Protein AF-A0A7S2BC37-F1 (afdb_monomer)

Sequence (218 aa):
NLLQYGADVMQQNGEGDQVAHIAARSGCIPLMELLVRYEVPMGRRNWAKLTPLGCARMATQTALVRYLEDTLTPDALGIYKDAEERLERHEREKVWDNDVAHPAEDWERFWHEEEQEYRWRHKRSGEVRHKPPVDTAAHVKKLRKQRRELVFDKKIKEVSGESMIGVEEYAAWSRQQREEVAQLKAEIKGATVLQTYYRRAAARKEARRRRRRRDGAR

Solvent-accessible surface area (backbone atoms only — not comparable to full-atom values): 12544 Å² total; per-residue (Å²): 118,60,67,84,74,67,55,72,64,78,52,57,51,101,59,40,39,29,58,59,32,57,32,22,49,71,43,41,52,74,60,44,54,50,40,55,75,69,67,54,75,43,38,54,55,24,73,86,67,37,21,24,60,49,34,10,58,75,53,65,22,61,70,43,46,50,51,48,63,75,73,41,55,52,69,53,46,50,54,64,79,49,60,60,56,51,48,52,47,56,53,58,61,45,49,62,57,46,72,60,33,56,76,45,66,42,55,44,81,45,79,37,81,93,77,74,42,70,32,29,34,29,75,86,81,66,50,75,38,77,64,79,71,72,80,35,75,66,51,53,52,48,50,57,67,68,38,68,71,76,72,72,75,69,74,68,67,76,70,90,56,85,68,92,58,53,75,65,55,49,54,49,49,53,48,52,53,52,50,51,55,50,50,53,52,52,52,53,53,51,53,51,54,52,52,52,52,50,53,52,53,50,52,53,52,50,52,52,52,54,50,52,54,55,65,73,71,108

Nearest PDB structures (foldseek):
  4hrl-assembly1_A  TM=9.435E-01  e=2.855E-04  synthetic construct
  5y4e-assembly1_A  TM=9.671E-01  e=8.018E-04  Homo sapiens
  5y4f-assembly1_A  TM=8.484E-01  e=5.103E-04  Homo sapiens
  5y4f-assembly2_B  TM=8.586E-01  e=5.806E-04  Homo sapiens
  8jec-assembly1_D  TM=8.734E-01  e=4.293E-03  Arabidopsis thaliana

Secondary structure (DSSP, 8-state):
-TGGGT--TT---TTS--HHHHHHHHT-HHHHHHHHHTT--TT---TTS--HHHHHHHTT-HHHHHHHHHHS-TTTTT--THHHHHHHHHHHHTHHHHHHHHHHHTEEEEEETTTTEEEEEETTT--EESSPPP--HHHHHHHHHHS-------------S--SS-HHHHHHHHHHHHHHHHHHHHHHHHHHHHHHHHHHHHHHHHHHHHHHHHHTT-

Foldseek 3Di:
DVVVVPPDQCDADPQQDGPLLVCLLVLPQVVNVVCVVVVPQQQDATPVRAGSLRNNVVSVSVVSNVVCPVPDDCVSNVNPPCPVVVVVVVVVVCVVLVVVQVQLVQKDWDADVVVRAIWIARNPPRDIGRDRGDQRPVNVVVVCVVPPPPPPPPPPVVPVDPPPADPVRVVVVVVVVVVVVVVVVVVVVVVVVVVVVVVVVVVVVVVVVVVVVVVVVD

Structure (mmCIF, N/CA/C/O backbone):
data_AF-A0A7S2BC37-F1
#
_entry.id   AF-A0A7S2BC37-F1
#
loop_
_atom_site.group_PDB
_atom_site.id
_atom_site.type_symbol
_atom_site.label_atom_id
_atom_site.label_alt_id
_atom_site.label_comp_id
_atom_site.label_asym_id
_atom_site.label_entity_id
_atom_site.label_seq_id
_atom_site.pdbx_PDB_ins_code
_atom_site.Cartn_x
_atom_site.Cartn_y
_atom_site.Cartn_z
_atom_site.occupancy
_atom_site.B_iso_or_equiv
_atom_site.auth_seq_id
_atom_site.auth_comp_id
_atom_site.auth_asym_id
_atom_site.auth_atom_id
_atom_site.pdbx_PDB_model_num
ATOM 1 N N . ASN A 1 1 ? -6.227 -20.250 -29.087 1.00 61.00 1 ASN A N 1
ATOM 2 C CA . ASN A 1 1 ? -5.767 -18.857 -28.916 1.00 61.00 1 ASN A CA 1
ATOM 3 C C . ASN A 1 1 ? -6.849 -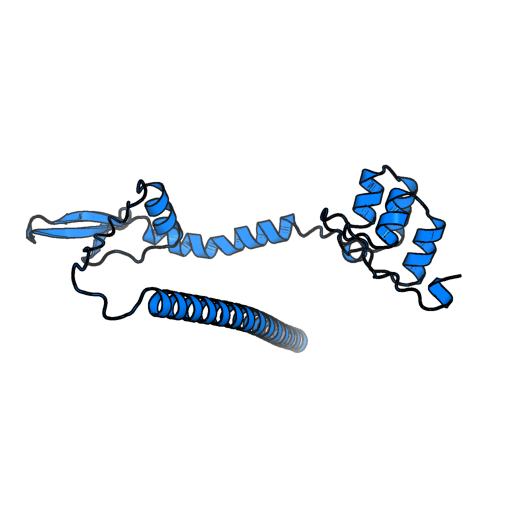18.056 -28.184 1.00 61.00 1 ASN A C 1
ATOM 5 O O . ASN A 1 1 ? -7.572 -17.300 -28.806 1.00 61.00 1 ASN A O 1
ATOM 9 N N . LEU A 1 2 ? -7.050 -18.292 -26.878 1.00 71.75 2 LEU A N 1
ATOM 10 C CA . LEU A 1 2 ? -8.213 -17.765 -26.129 1.00 71.75 2 LEU A CA 1
ATOM 11 C C . LEU A 1 2 ? -8.174 -16.240 -25.940 1.00 71.75 2 LEU A C 1
ATOM 13 O O . LEU A 1 2 ? -9.216 -15.594 -25.931 1.00 71.75 2 LEU A O 1
ATOM 17 N N . LEU A 1 3 ? -6.973 -15.662 -25.870 1.00 70.81 3 LEU A N 1
ATOM 18 C CA . LEU A 1 3 ? -6.780 -14.213 -25.765 1.00 70.81 3 LEU A CA 1
ATOM 19 C C . LEU A 1 3 ? -7.297 -13.467 -27.000 1.00 70.81 3 LEU A C 1
ATOM 21 O O . LEU A 1 3 ? -7.874 -12.394 -26.874 1.00 70.81 3 LEU A O 1
ATOM 25 N N . GLN A 1 4 ? -7.174 -14.072 -28.185 1.00 73.56 4 GLN A N 1
ATOM 26 C CA . GLN A 1 4 ? -7.703 -13.504 -29.430 1.00 73.56 4 GLN A CA 1
ATOM 27 C C . GLN A 1 4 ? -9.236 -13.510 -29.488 1.00 73.56 4 GLN A C 1
ATOM 29 O O . GLN A 1 4 ? -9.816 -12.736 -30.240 1.00 73.56 4 GLN A O 1
ATOM 34 N N . TYR A 1 5 ? -9.890 -14.351 -28.681 1.00 77.06 5 TYR A N 1
ATOM 35 C CA . TYR A 1 5 ? -11.348 -14.427 -28.575 1.00 77.06 5 TYR A CA 1
ATOM 36 C C . TYR A 1 5 ? -11.904 -13.617 -27.388 1.00 77.06 5 TYR A C 1
ATOM 38 O O . TYR A 1 5 ? -13.073 -13.768 -27.048 1.00 77.06 5 TYR A O 1
ATOM 46 N N . GLY A 1 6 ? -11.090 -12.755 -26.760 1.00 72.56 6 GLY A N 1
ATOM 47 C CA . GLY A 1 6 ? -11.544 -11.832 -25.714 1.00 72.56 6 GLY A CA 1
ATOM 48 C C . GLY A 1 6 ? -11.610 -12.424 -24.304 1.00 72.56 6 GLY A C 1
ATOM 49 O O . GLY A 1 6 ? -12.367 -11.927 -23.474 1.00 72.56 6 GLY A O 1
ATOM 50 N N . ALA A 1 7 ? -10.844 -13.480 -24.014 1.00 77.75 7 ALA A N 1
ATOM 51 C CA . ALA A 1 7 ? -10.740 -14.000 -22.652 1.00 77.75 7 ALA A CA 1
ATOM 52 C C . ALA A 1 7 ? -10.202 -12.929 -21.682 1.00 77.75 7 ALA A C 1
ATOM 54 O O . ALA A 1 7 ? -9.160 -12.321 -21.938 1.00 77.75 7 ALA A O 1
ATOM 55 N N . ASP A 1 8 ? -10.893 -12.727 -20.556 1.00 79.81 8 ASP A N 1
ATOM 56 C CA . ASP A 1 8 ? -10.507 -11.734 -19.552 1.00 79.81 8 ASP A CA 1
ATOM 57 C C . ASP A 1 8 ? -9.308 -12.218 -18.720 1.00 79.81 8 ASP A C 1
ATOM 59 O O . ASP A 1 8 ? -9.419 -13.020 -17.792 1.00 79.81 8 ASP A O 1
ATOM 63 N N . VAL A 1 9 ? -8.134 -11.691 -19.050 1.00 79.44 9 VAL A N 1
ATOM 64 C CA . VAL A 1 9 ? -6.866 -11.929 -18.343 1.00 79.44 9 VAL A CA 1
ATOM 65 C C . VAL A 1 9 ? -6.791 -11.259 -16.970 1.00 79.44 9 VAL A C 1
ATOM 67 O O . VAL A 1 9 ? -5.891 -11.570 -16.185 1.00 79.44 9 VAL A O 1
ATOM 70 N N . MET A 1 10 ? -7.725 -10.353 -16.664 1.00 81.00 10 MET A N 1
ATOM 71 C CA . MET A 1 10 ? -7.781 -9.622 -15.398 1.00 81.00 10 MET A CA 1
ATOM 72 C C . MET A 1 10 ? -8.555 -10.362 -14.316 1.00 81.00 10 MET A C 1
ATOM 74 O O . MET A 1 10 ? -8.450 -9.974 -13.142 1.00 81.00 10 MET A O 1
ATOM 78 N N . GLN A 1 11 ? -9.317 -11.388 -14.696 1.00 86.50 11 GLN A N 1
ATOM 79 C CA . GLN A 1 11 ? -10.162 -12.142 -13.788 1.00 86.50 11 GLN A CA 1
ATOM 80 C C . GLN A 1 11 ? -9.319 -12.851 -12.724 1.00 86.50 11 GLN A C 1
ATOM 82 O O . GLN A 1 11 ? -8.267 -13.428 -13.005 1.00 86.50 11 GLN A O 1
ATOM 87 N N . GLN A 1 12 ? -9.780 -12.760 -11.478 1.00 88.50 12 GLN A N 1
ATOM 88 C CA . GLN A 1 12 ? -9.141 -13.392 -10.333 1.00 88.50 12 GLN A CA 1
ATOM 89 C C . GLN A 1 12 ? -9.879 -14.678 -9.970 1.00 88.50 12 GLN A C 1
ATOM 91 O O . GLN A 1 12 ? -11.110 -14.708 -9.952 1.00 88.50 12 GLN A O 1
ATOM 96 N N . ASN A 1 13 ? -9.127 -15.732 -9.666 1.00 89.56 13 ASN A N 1
ATOM 97 C CA . ASN A 1 13 ? -9.682 -16.959 -9.105 1.00 89.56 13 ASN A CA 1
ATOM 98 C C . ASN A 1 13 ? -10.004 -16.791 -7.600 1.00 89.56 13 ASN A C 1
ATOM 100 O O . ASN A 1 13 ? -9.856 -15.711 -7.023 1.00 89.56 13 ASN A O 1
ATOM 104 N N . GLY A 1 14 ? -10.395 -17.887 -6.943 1.00 92.44 14 GLY A N 1
ATOM 105 C CA . GLY A 1 14 ? -10.687 -17.928 -5.504 1.00 92.44 14 GLY A CA 1
ATOM 106 C C . GLY A 1 14 ? -9.494 -17.716 -4.559 1.00 92.44 14 GLY A C 1
ATOM 107 O O . GLY A 1 14 ? -9.676 -17.843 -3.360 1.00 92.44 14 GLY A O 1
ATOM 108 N N . GLU A 1 15 ? -8.293 -17.414 -5.054 1.00 88.81 15 GLU A N 1
ATOM 109 C CA . GLU A 1 15 ? -7.134 -16.979 -4.250 1.00 88.81 15 GLU A CA 1
ATOM 110 C C . GLU A 1 15 ? -6.775 -15.505 -4.519 1.00 88.81 15 GLU A C 1
ATOM 112 O O . GLU A 1 15 ? -5.798 -14.963 -3.988 1.00 88.81 15 GLU A O 1
ATOM 117 N N . GLY A 1 16 ? -7.545 -14.835 -5.379 1.00 91.06 16 GLY A N 1
ATOM 118 C CA . GLY A 1 16 ? -7.179 -13.530 -5.908 1.00 91.06 16 GLY A CA 1
ATOM 119 C C . GLY A 1 16 ? -6.097 -13.602 -6.993 1.00 91.06 16 GLY A C 1
ATOM 120 O O . GLY A 1 16 ? -5.547 -12.564 -7.360 1.00 91.06 16 GLY A O 1
ATOM 121 N N . ASP A 1 17 ? -5.756 -14.780 -7.513 1.00 91.69 17 ASP A N 1
ATOM 122 C CA . ASP A 1 17 ? -4.743 -14.905 -8.558 1.00 91.69 17 ASP A CA 1
ATOM 123 C C . ASP A 1 17 ? -5.320 -14.581 -9.930 1.00 91.69 17 ASP A C 1
ATOM 125 O O . ASP A 1 17 ? 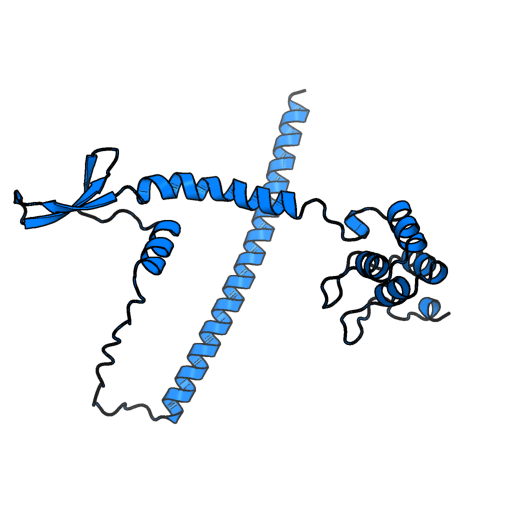-6.337 -15.131 -10.351 1.00 91.69 17 ASP A O 1
ATOM 129 N N . GLN A 1 18 ? -4.602 -13.729 -10.654 1.00 92.06 18 GLN A N 1
ATOM 130 C CA . GLN A 1 18 ? -4.758 -13.563 -12.099 1.00 92.06 18 GLN A CA 1
ATOM 131 C C . GLN A 1 18 ? -3.938 -14.607 -12.862 1.00 92.06 18 GLN A C 1
ATOM 133 O O . GLN A 1 18 ? -3.025 -15.219 -12.303 1.00 92.06 18 GLN A O 1
ATOM 138 N N . VAL A 1 19 ? -4.162 -14.712 -14.174 1.00 92.06 19 VAL A N 1
ATOM 139 C CA . VAL A 1 19 ? -3.401 -15.603 -15.071 1.00 92.06 19 VAL A CA 1
ATOM 140 C C . VAL A 1 19 ? -1.883 -15.407 -14.931 1.00 92.06 19 VAL A C 1
ATOM 142 O O . VAL A 1 19 ? -1.133 -16.381 -14.906 1.00 92.06 19 VAL A O 1
ATOM 145 N N . ALA A 1 20 ? -1.427 -14.165 -14.733 1.00 93.62 20 ALA A N 1
ATOM 146 C CA . ALA A 1 20 ? -0.016 -13.851 -14.503 1.00 93.62 20 ALA A CA 1
ATOM 147 C C . ALA A 1 20 ? 0.562 -14.477 -13.219 1.00 93.62 20 ALA A C 1
ATOM 149 O O . ALA A 1 20 ? 1.719 -14.886 -13.213 1.00 93.62 20 ALA A O 1
ATOM 150 N N . HIS A 1 21 ? -0.223 -14.609 -12.144 1.00 94.12 21 HIS A N 1
ATOM 151 C CA . HIS A 1 21 ? 0.235 -15.254 -10.905 1.00 94.12 21 HIS A CA 1
ATOM 152 C C . HIS A 1 21 ? 0.443 -16.756 -11.122 1.00 94.12 21 HIS A C 1
ATOM 154 O O . HIS A 1 21 ? 1.442 -17.323 -10.682 1.00 94.12 21 HIS A O 1
ATOM 160 N N . ILE A 1 22 ? -0.474 -17.388 -11.858 1.00 93.00 22 ILE A N 1
ATOM 161 C CA . ILE A 1 22 ? -0.405 -18.814 -12.195 1.00 93.00 22 ILE A CA 1
ATOM 162 C C . ILE A 1 22 ? 0.813 -19.076 -13.093 1.00 93.00 22 ILE A C 1
ATOM 164 O O . ILE A 1 22 ? 1.635 -19.945 -12.793 1.00 93.00 22 ILE A O 1
ATOM 168 N N . ALA A 1 23 ? 0.988 -18.263 -14.142 1.00 93.75 23 ALA A N 1
ATOM 169 C CA . ALA A 1 23 ? 2.155 -18.318 -15.020 1.00 93.75 23 ALA A CA 1
ATOM 170 C C . ALA A 1 23 ? 3.462 -18.145 -14.228 1.00 93.75 23 ALA A C 1
ATOM 172 O O . ALA A 1 23 ? 4.404 -18.916 -14.417 1.00 93.75 23 ALA A O 1
ATOM 173 N N . ALA A 1 24 ? 3.483 -17.203 -13.281 1.00 95.50 24 ALA A N 1
ATOM 174 C CA . ALA A 1 24 ? 4.633 -16.940 -12.431 1.00 95.50 24 ALA A CA 1
ATOM 175 C C . ALA A 1 24 ? 5.022 -18.112 -11.523 1.00 95.50 24 ALA A C 1
ATOM 177 O O . ALA A 1 24 ? 6.210 -18.397 -11.399 1.00 95.50 24 ALA A O 1
ATOM 178 N N . ARG A 1 25 ? 4.054 -18.825 -10.930 1.00 94.25 25 ARG A N 1
ATOM 179 C CA . ARG A 1 25 ? 4.333 -20.028 -10.121 1.00 94.25 25 ARG A CA 1
ATOM 180 C C . ARG A 1 25 ? 4.953 -21.146 -10.966 1.00 94.25 25 ARG A C 1
ATOM 182 O O . ARG A 1 25 ? 5.873 -21.820 -10.516 1.00 94.25 25 ARG A O 1
ATOM 189 N N . SER A 1 26 ? 4.464 -21.312 -12.196 1.00 92.25 26 SER A N 1
ATOM 190 C CA . SER A 1 26 ? 4.938 -22.348 -13.127 1.00 92.25 26 SER A CA 1
ATOM 191 C C . SER A 1 26 ? 6.257 -22.021 -13.840 1.00 92.25 26 SER A C 1
ATOM 193 O O . SER A 1 26 ? 6.820 -22.897 -14.488 1.00 92.25 26 SER A O 1
ATOM 195 N N . GLY A 1 27 ? 6.735 -20.772 -13.774 1.00 93.00 27 GLY A N 1
ATOM 196 C CA . GLY A 1 27 ? 7.934 -20.344 -14.504 1.00 93.00 27 GLY A CA 1
ATOM 197 C C . GLY A 1 27 ? 7.754 -20.260 -16.025 1.00 93.00 27 GLY A C 1
ATOM 198 O O . GLY A 1 27 ? 8.740 -20.241 -16.758 1.00 93.00 27 GLY A O 1
ATOM 199 N N . CYS A 1 28 ? 6.516 -20.223 -16.530 1.00 94.75 28 CYS A N 1
ATOM 200 C CA . CYS A 1 28 ? 6.238 -20.275 -17.966 1.00 94.75 28 CYS A CA 1
ATOM 201 C C . CYS A 1 28 ? 6.548 -18.934 -18.659 1.00 94.75 28 CYS A C 1
ATOM 203 O O . CYS A 1 28 ? 5.680 -18.065 -18.781 1.00 94.75 28 CYS A O 1
ATOM 205 N N . ILE A 1 29 ? 7.786 -18.779 -19.140 1.00 93.50 29 ILE A N 1
ATOM 206 C CA . ILE A 1 29 ? 8.255 -17.572 -19.844 1.00 93.50 29 ILE A CA 1
ATOM 207 C C . ILE A 1 29 ? 7.412 -17.259 -21.094 1.00 93.50 29 ILE A C 1
ATOM 209 O O . ILE A 1 29 ? 6.954 -16.124 -21.192 1.00 93.50 29 ILE A O 1
ATOM 213 N N . PRO A 1 30 ? 7.098 -18.211 -21.999 1.00 93.44 30 PRO A N 1
ATOM 214 C CA . PRO A 1 30 ? 6.336 -17.889 -23.211 1.00 93.44 30 PRO A CA 1
ATOM 215 C C . PRO A 1 30 ? 4.926 -17.363 -22.921 1.00 93.44 30 PRO A C 1
ATOM 217 O O . PRO A 1 30 ? 4.420 -16.479 -23.612 1.00 93.44 30 PRO A O 1
ATOM 220 N N . LEU A 1 31 ? 4.280 -17.884 -21.871 1.00 91.56 31 LEU A N 1
ATOM 221 C CA . LEU A 1 31 ? 2.985 -17.373 -21.431 1.00 91.56 31 LEU A CA 1
ATOM 222 C C . LEU A 1 31 ? 3.133 -15.981 -20.812 1.00 91.56 31 LEU A C 1
ATOM 224 O O . LEU A 1 31 ? 2.315 -15.109 -21.087 1.00 91.56 31 LEU A O 1
ATOM 228 N N . MET A 1 32 ? 4.178 -15.751 -20.015 1.00 93.62 32 MET A N 1
ATOM 229 C CA . MET A 1 32 ? 4.440 -14.432 -19.444 1.00 93.62 32 MET A CA 1
ATOM 230 C C . MET A 1 32 ? 4.730 -13.384 -20.525 1.00 93.62 32 MET A C 1
ATOM 232 O O . MET A 1 32 ? 4.157 -12.303 -20.473 1.00 93.62 32 MET A O 1
ATOM 236 N N . GLU A 1 33 ? 5.541 -13.711 -21.533 1.00 92.81 33 GLU A N 1
ATOM 237 C CA . GLU A 1 33 ? 5.800 -12.854 -22.697 1.00 92.81 33 GLU A CA 1
ATOM 238 C C . GLU A 1 33 ? 4.501 -12.442 -23.390 1.00 92.81 33 GLU A C 1
ATOM 240 O O . GLU A 1 33 ? 4.307 -11.274 -23.734 1.00 92.81 33 GLU A O 1
ATOM 245 N N . LEU A 1 34 ? 3.584 -13.396 -23.568 1.00 90.62 34 LEU A N 1
ATOM 246 C CA . LEU A 1 34 ? 2.277 -13.126 -24.147 1.00 90.62 34 LEU A CA 1
ATOM 247 C C . LEU A 1 34 ? 1.474 -12.166 -23.259 1.00 90.62 34 LEU A C 1
ATOM 249 O O . LEU A 1 34 ? 0.947 -11.179 -23.757 1.00 90.62 34 LEU A O 1
ATOM 253 N N . LEU A 1 35 ? 1.422 -12.398 -21.947 1.00 89.75 35 LEU A N 1
ATOM 254 C CA . LEU A 1 35 ? 0.696 -11.532 -21.011 1.00 89.75 35 LEU A CA 1
ATOM 255 C C . LEU A 1 35 ? 1.288 -10.115 -20.937 1.00 89.75 35 LEU A C 1
ATOM 257 O O . LEU A 1 35 ? 0.534 -9.150 -20.835 1.00 89.75 35 LEU A O 1
ATOM 261 N N . VAL A 1 36 ? 2.612 -9.975 -21.039 1.00 89.94 36 VAL A N 1
ATOM 262 C CA . VAL A 1 36 ? 3.282 -8.669 -21.137 1.00 89.94 36 VAL A CA 1
ATOM 263 C C . VAL A 1 36 ? 2.877 -7.950 -22.425 1.00 89.94 36 VAL A C 1
ATOM 265 O O . VAL A 1 36 ? 2.536 -6.772 -22.377 1.00 89.94 36 VAL A O 1
ATOM 268 N N . ARG A 1 37 ? 2.834 -8.653 -23.566 1.00 88.62 37 ARG A N 1
ATOM 269 C CA . ARG A 1 37 ? 2.384 -8.075 -24.849 1.00 88.62 37 ARG A CA 1
ATOM 270 C C . ARG A 1 37 ? 0.927 -7.614 -24.830 1.00 88.62 37 ARG A C 1
ATOM 272 O O . ARG A 1 37 ? 0.594 -6.671 -25.535 1.00 88.62 37 ARG A O 1
ATOM 279 N N . TYR A 1 38 ? 0.076 -8.271 -24.045 1.00 85.44 38 TYR A N 1
ATOM 280 C CA . TYR A 1 38 ? -1.324 -7.884 -23.838 1.00 85.44 38 TYR A CA 1
ATOM 281 C C . TYR A 1 38 ? -1.512 -6.871 -22.688 1.00 85.44 38 TYR A C 1
ATOM 283 O O . TYR A 1 38 ? -2.638 -6.659 -22.247 1.00 85.44 38 TYR A O 1
ATOM 291 N N . GLU A 1 39 ? -0.429 -6.255 -22.196 1.00 83.94 39 GLU A N 1
ATOM 292 C CA . GLU A 1 39 ? -0.439 -5.201 -21.167 1.00 83.94 39 GLU A CA 1
ATOM 293 C C . GLU A 1 39 ? -1.171 -5.595 -19.869 1.00 83.94 39 GLU A C 1
ATOM 295 O O . GLU A 1 39 ? -1.829 -4.786 -19.208 1.00 83.94 39 GLU A O 1
ATOM 300 N N . VAL A 1 40 ? -1.045 -6.862 -19.465 1.00 85.94 40 VAL A N 1
ATOM 301 C CA . VAL A 1 40 ? -1.626 -7.352 -18.208 1.00 85.94 40 VAL A CA 1
ATOM 302 C C . VAL A 1 40 ? -0.944 -6.669 -17.006 1.00 85.94 40 VAL A C 1
ATOM 304 O O . VAL A 1 40 ? 0.285 -6.600 -16.957 1.00 85.94 40 VAL A O 1
ATOM 307 N N . PRO A 1 41 ? -1.695 -6.168 -16.001 1.00 85.62 41 PRO A N 1
ATOM 308 C CA . PRO A 1 41 ? -1.162 -5.435 -14.861 1.00 85.62 41 PRO A CA 1
ATOM 309 C C . PRO A 1 41 ? -0.357 -6.350 -13.932 1.00 85.62 41 PRO A C 1
ATOM 311 O O . PRO A 1 41 ? -0.896 -6.981 -13.022 1.00 85.62 41 PRO A O 1
ATOM 314 N N . MET A 1 42 ? 0.964 -6.344 -14.102 1.00 89.25 42 MET A N 1
ATOM 315 C CA . MET A 1 42 ? 1.909 -7.145 -13.310 1.00 89.25 42 MET A CA 1
ATOM 316 C C . MET A 1 42 ? 2.135 -6.632 -11.879 1.00 89.25 42 MET A C 1
ATOM 318 O O . MET A 1 42 ? 2.803 -7.287 -11.082 1.00 89.25 42 MET A O 1
ATOM 322 N N . GLY A 1 43 ? 1.569 -5.477 -11.525 1.00 89.12 43 GLY A N 1
ATOM 323 C CA . GLY A 1 43 ? 1.660 -4.892 -10.186 1.00 89.12 43 GLY A CA 1
ATOM 324 C C . GLY A 1 43 ? 0.490 -5.243 -9.264 1.00 89.12 43 GLY A C 1
ATOM 325 O O . GLY A 1 43 ? 0.522 -4.902 -8.077 1.00 89.12 43 GLY A O 1
ATOM 326 N N . ARG A 1 44 ? -0.564 -5.901 -9.773 1.00 87.00 44 ARG A N 1
ATOM 327 C CA . ARG A 1 44 ? -1.717 -6.281 -8.945 1.00 87.00 44 ARG A CA 1
ATOM 328 C C . ARG A 1 44 ? -1.326 -7.413 -7.996 1.00 87.00 44 ARG A C 1
ATOM 330 O O . ARG A 1 44 ? -0.590 -8.316 -8.372 1.00 87.00 44 ARG A O 1
ATOM 337 N N . ARG A 1 45 ? -1.839 -7.355 -6.765 1.00 89.19 45 ARG A N 1
ATOM 338 C CA . ARG A 1 45 ? -1.601 -8.367 -5.734 1.00 89.19 45 ARG A CA 1
ATOM 339 C C . ARG A 1 45 ? -2.777 -9.332 -5.600 1.00 89.19 45 ARG A C 1
ATOM 341 O O . ARG A 1 45 ? -3.928 -8.895 -5.666 1.00 89.19 45 ARG A O 1
ATOM 348 N N . ASN A 1 46 ? -2.478 -10.599 -5.342 1.00 89.62 46 ASN A N 1
ATOM 349 C CA . ASN A 1 46 ? -3.457 -11.591 -4.902 1.00 89.62 46 ASN A CA 1
ATOM 350 C C . ASN A 1 46 ? -3.837 -11.407 -3.418 1.00 89.62 46 ASN A C 1
ATOM 352 O O . ASN A 1 46 ? -3.373 -10.475 -2.749 1.00 89.62 46 ASN A O 1
ATOM 356 N N . TRP A 1 47 ? -4.683 -12.287 -2.870 1.00 92.81 47 TRP A N 1
ATOM 357 C CA . TRP A 1 47 ? -5.121 -12.178 -1.470 1.00 92.81 47 TRP A CA 1
ATOM 358 C C . TRP A 1 47 ? -4.005 -12.455 -0.456 1.00 92.81 47 TRP A C 1
ATOM 360 O O . TRP A 1 47 ? -4.036 -11.917 0.650 1.00 92.81 47 TRP A O 1
ATOM 370 N N . ALA A 1 48 ? -2.957 -13.176 -0.862 1.00 86.94 48 ALA A N 1
ATOM 371 C CA . ALA A 1 48 ? -1.716 -13.316 -0.099 1.00 86.94 48 ALA A CA 1
ATOM 372 C C . ALA A 1 48 ? -0.810 -12.067 -0.172 1.00 86.94 48 ALA A C 1
ATOM 374 O O . ALA A 1 48 ? 0.294 -12.066 0.370 1.00 86.94 48 ALA A O 1
ATOM 375 N N . LYS A 1 49 ? -1.271 -10.978 -0.806 1.00 89.62 49 LYS A N 1
ATOM 376 C CA . LYS A 1 49 ? -0.537 -9.719 -1.018 1.00 89.62 49 LYS A CA 1
ATOM 377 C C . LYS A 1 49 ? 0.711 -9.866 -1.900 1.00 89.62 49 LYS A C 1
ATOM 379 O O . LYS A 1 49 ? 1.582 -8.994 -1.855 1.00 89.62 49 LYS A O 1
ATOM 384 N N . LEU A 1 50 ? 0.786 -10.911 -2.719 1.00 89.38 50 LEU A N 1
ATOM 385 C CA . LEU A 1 50 ? 1.889 -11.165 -3.645 1.00 89.38 50 LEU A CA 1
ATOM 386 C C . LEU A 1 50 ? 1.535 -10.663 -5.041 1.00 89.38 50 LEU A C 1
ATOM 388 O O . LEU A 1 50 ? 0.411 -10.856 -5.490 1.00 89.38 50 LEU A O 1
ATOM 392 N N . THR A 1 51 ? 2.491 -10.033 -5.721 1.00 93.81 51 THR A N 1
ATOM 393 C CA . THR A 1 51 ? 2.414 -9.778 -7.169 1.00 93.81 51 THR A CA 1
ATOM 394 C C . THR A 1 51 ? 2.852 -11.028 -7.944 1.00 93.81 51 THR A C 1
ATOM 396 O O . THR A 1 51 ? 3.489 -11.905 -7.349 1.00 93.81 51 THR A O 1
ATOM 399 N N . PRO A 1 52 ? 2.613 -11.118 -9.267 1.00 94.44 52 PRO A N 1
ATOM 400 C CA . PRO A 1 52 ? 3.188 -12.163 -10.113 1.00 94.44 52 PRO A CA 1
ATOM 401 C C . PRO A 1 52 ? 4.699 -12.336 -9.906 1.00 94.44 52 PRO A C 1
ATOM 403 O O . PRO A 1 52 ? 5.169 -13.454 -9.717 1.00 94.44 52 PRO A O 1
ATOM 406 N N . LEU A 1 53 ? 5.463 -11.242 -9.814 1.00 94.62 53 LEU A N 1
ATOM 407 C CA . LEU A 1 53 ? 6.895 -11.315 -9.502 1.00 94.62 53 LEU A CA 1
ATOM 408 C C . LEU A 1 53 ? 7.167 -11.928 -8.118 1.00 94.62 53 LEU A C 1
ATOM 410 O O . LEU A 1 53 ? 8.084 -12.732 -7.962 1.00 94.62 53 LEU A O 1
ATOM 414 N N . GLY A 1 54 ? 6.366 -11.569 -7.110 1.00 92.50 54 GLY A N 1
ATOM 415 C CA . GLY A 1 54 ? 6.434 -12.172 -5.778 1.00 92.50 54 GLY A CA 1
ATOM 416 C C . GLY A 1 54 ? 6.194 -13.684 -5.813 1.00 92.50 54 GLY A C 1
ATOM 417 O O . GLY A 1 54 ? 6.956 -14.435 -5.208 1.00 92.50 54 GLY A O 1
ATOM 418 N N . CYS A 1 55 ? 5.201 -14.139 -6.582 1.00 93.88 55 CYS A N 1
ATOM 419 C CA . CYS A 1 55 ? 4.942 -15.562 -6.797 1.00 93.88 55 CYS A CA 1
ATOM 420 C C . CYS A 1 55 ? 6.110 -16.268 -7.502 1.00 93.88 55 CYS A C 1
ATOM 422 O O . CYS A 1 55 ? 6.500 -17.348 -7.068 1.00 93.88 55 CYS A O 1
ATOM 424 N N . ALA A 1 56 ? 6.707 -15.653 -8.529 1.00 95.06 56 ALA A N 1
ATOM 425 C CA . ALA A 1 56 ? 7.874 -16.207 -9.222 1.00 95.06 56 ALA A CA 1
ATOM 426 C C . ALA A 1 56 ? 9.082 -16.361 -8.282 1.00 95.06 56 ALA A C 1
ATOM 428 O O . ALA A 1 56 ? 9.757 -17.388 -8.306 1.00 95.06 56 ALA A O 1
ATOM 429 N N . ARG A 1 57 ? 9.326 -15.376 -7.405 1.00 93.25 57 ARG A N 1
ATOM 430 C CA . ARG A 1 57 ? 10.390 -15.446 -6.389 1.00 93.25 57 ARG A CA 1
ATOM 431 C C . ARG A 1 57 ? 10.138 -16.552 -5.368 1.00 93.25 57 ARG A C 1
ATOM 433 O O . ARG A 1 57 ? 11.053 -17.315 -5.074 1.00 93.25 57 ARG A O 1
ATOM 440 N N . MET A 1 58 ? 8.911 -16.661 -4.855 1.00 92.69 58 MET A N 1
ATOM 441 C CA . MET A 1 58 ? 8.547 -17.714 -3.898 1.00 92.69 58 MET A CA 1
ATOM 442 C C . MET A 1 58 ? 8.646 -19.116 -4.503 1.00 92.69 58 MET A C 1
ATOM 444 O O . MET A 1 58 ? 9.055 -20.044 -3.816 1.00 92.69 58 MET A O 1
ATOM 448 N N . ALA A 1 59 ? 8.318 -19.258 -5.787 1.00 91.38 59 ALA A N 1
ATOM 449 C CA . ALA A 1 59 ? 8.438 -20.505 -6.536 1.00 91.38 59 ALA A CA 1
ATOM 450 C C . ALA A 1 59 ? 9.835 -20.719 -7.157 1.00 91.38 59 ALA A C 1
ATOM 452 O O . ALA A 1 59 ? 9.971 -21.555 -8.044 1.00 91.38 59 ALA A O 1
ATOM 453 N N . THR A 1 60 ? 10.841 -19.934 -6.739 1.00 94.88 60 THR A N 1
ATOM 454 C CA . THR A 1 60 ? 12.250 -20.017 -7.173 1.00 94.88 60 THR A CA 1
ATOM 455 C C . THR A 1 60 ? 12.480 -19.979 -8.693 1.00 94.88 60 THR A C 1
ATOM 457 O O . THR A 1 60 ? 13.488 -20.475 -9.199 1.00 94.88 60 THR A O 1
ATOM 460 N N . GLN A 1 61 ? 11.603 -19.297 -9.436 1.00 95.50 61 GLN A N 1
ATOM 461 C CA . GLN A 1 61 ? 11.661 -19.168 -10.896 1.00 95.50 61 GLN A CA 1
ATOM 462 C C . GLN A 1 61 ? 12.650 -18.080 -11.343 1.00 95.50 61 GLN A C 1
ATOM 464 O O . GLN A 1 61 ? 12.270 -17.023 -11.847 1.00 95.50 61 GLN A O 1
ATOM 469 N N . THR A 1 62 ? 13.946 -18.325 -11.149 1.00 93.88 62 THR A N 1
ATOM 470 C CA . THR A 1 62 ? 15.024 -17.335 -11.349 1.00 93.88 62 THR A CA 1
ATOM 471 C C . THR A 1 62 ? 15.096 -16.763 -12.766 1.00 93.88 62 THR A C 1
ATOM 473 O O . THR A 1 62 ? 15.292 -15.558 -12.924 1.00 93.88 62 THR A O 1
ATOM 476 N N . ALA A 1 63 ? 14.900 -17.590 -13.796 1.00 94.38 63 ALA A N 1
ATOM 477 C CA . ALA A 1 63 ? 14.912 -17.149 -15.192 1.00 94.38 63 ALA A CA 1
ATOM 478 C C . ALA A 1 63 ? 13.760 -16.178 -15.498 1.00 94.38 63 ALA A C 1
ATOM 480 O O . ALA A 1 63 ? 13.962 -15.150 -16.141 1.00 94.38 63 ALA A O 1
ATOM 481 N N . LEU A 1 64 ? 12.566 -16.470 -14.976 1.00 94.69 64 LEU A N 1
ATOM 482 C CA . LEU A 1 64 ? 11.394 -15.618 -15.145 1.00 94.69 64 LEU A CA 1
ATOM 483 C C . LEU A 1 64 ? 11.521 -14.307 -14.361 1.00 94.69 64 LEU A C 1
ATOM 485 O O . LEU A 1 64 ? 11.129 -13.257 -14.860 1.00 94.69 64 LEU A O 1
ATOM 489 N N . VAL A 1 65 ? 12.077 -14.360 -13.147 1.00 95.06 65 VAL A N 1
ATOM 490 C CA . VAL A 1 65 ? 12.341 -13.165 -12.333 1.00 95.06 65 VAL A CA 1
ATOM 491 C C . VAL A 1 65 ? 13.263 -12.204 -13.081 1.00 95.06 65 VAL A C 1
ATOM 493 O O . VAL A 1 65 ? 12.919 -11.033 -13.202 1.00 95.06 65 VAL A O 1
ATOM 496 N N . ARG A 1 66 ? 14.369 -12.707 -13.648 1.00 93.88 66 ARG A N 1
ATOM 497 C CA . ARG A 1 66 ? 15.283 -11.895 -14.468 1.00 93.88 66 ARG A CA 1
ATOM 498 C C . ARG A 1 66 ? 14.577 -11.302 -15.682 1.00 93.88 66 ARG A C 1
ATOM 500 O O . ARG A 1 66 ? 14.631 -10.099 -15.881 1.00 93.88 66 ARG A O 1
ATOM 507 N N . TYR A 1 67 ? 13.839 -12.126 -16.427 1.00 94.50 67 TYR A N 1
ATOM 508 C CA . TYR A 1 67 ? 13.065 -11.657 -17.576 1.00 94.50 67 TYR A CA 1
ATOM 509 C C . TYR A 1 67 ? 12.109 -10.510 -17.205 1.00 94.50 67 TYR A C 1
ATOM 511 O O . TYR A 1 67 ? 12.063 -9.496 -17.895 1.00 94.50 67 TYR A O 1
ATOM 519 N N . LEU A 1 68 ? 11.355 -10.642 -16.111 1.00 91.25 68 LEU A N 1
ATOM 520 C CA . LEU A 1 68 ? 10.406 -9.618 -15.670 1.00 91.25 68 LEU A CA 1
ATOM 521 C C . LEU A 1 68 ? 11.101 -8.330 -15.213 1.00 91.25 68 LEU A C 1
ATOM 523 O O . LEU A 1 68 ? 10.612 -7.248 -15.520 1.00 91.25 68 LEU A O 1
ATOM 527 N N . GLU A 1 69 ? 12.219 -8.438 -14.496 1.00 91.31 69 GLU A N 1
ATOM 528 C CA . GLU A 1 69 ? 13.010 -7.286 -14.040 1.00 91.31 69 GLU A CA 1
ATOM 529 C C . GLU A 1 69 ? 13.699 -6.546 -15.197 1.00 91.31 69 GLU A C 1
ATOM 531 O O . GLU A 1 69 ? 13.802 -5.321 -15.150 1.00 91.31 69 GLU A O 1
ATOM 536 N N . ASP A 1 70 ? 14.111 -7.265 -16.243 1.00 92.31 70 ASP A N 1
ATOM 537 C CA . ASP A 1 70 ? 14.739 -6.683 -17.432 1.00 92.31 70 ASP A CA 1
ATOM 538 C C . ASP A 1 70 ? 13.713 -6.033 -18.375 1.00 92.31 70 ASP A C 1
ATOM 540 O O . ASP A 1 70 ? 14.010 -5.042 -19.045 1.00 92.31 70 ASP A O 1
ATOM 544 N N . THR A 1 71 ? 12.497 -6.584 -18.450 1.00 90.38 71 THR A N 1
ATOM 545 C CA . THR A 1 71 ? 11.466 -6.128 -19.400 1.00 90.38 71 THR A CA 1
ATOM 546 C C . THR A 1 71 ? 10.539 -5.051 -18.855 1.00 90.38 71 THR A C 1
ATOM 548 O O . THR A 1 71 ? 10.067 -4.213 -19.626 1.00 90.38 71 THR A O 1
ATOM 551 N N . LEU A 1 72 ? 10.246 -5.054 -17.553 1.00 89.75 72 LEU A N 1
ATOM 552 C CA . LEU A 1 72 ? 9.249 -4.174 -16.948 1.00 89.75 72 LEU A CA 1
ATOM 553 C C . LEU A 1 72 ? 9.878 -3.207 -15.949 1.00 89.75 72 LEU A C 1
ATOM 555 O O . LEU A 1 72 ? 10.812 -3.525 -15.219 1.00 89.75 72 LEU A O 1
ATOM 559 N N . THR A 1 73 ? 9.308 -2.004 -15.866 1.00 87.88 73 THR A N 1
ATOM 560 C CA . THR A 1 73 ? 9.744 -1.026 -14.868 1.00 87.88 73 THR A CA 1
ATOM 561 C C . THR A 1 73 ? 9.375 -1.491 -13.450 1.00 87.88 73 THR A C 1
ATOM 563 O O . THR A 1 73 ? 8.359 -2.167 -13.260 1.00 87.88 73 THR A O 1
ATOM 566 N N . PRO A 1 74 ? 10.133 -1.084 -12.413 1.00 82.44 74 PRO A N 1
ATOM 567 C CA . PRO A 1 74 ? 9.821 -1.447 -11.028 1.00 82.44 74 PRO A CA 1
ATOM 568 C C . PRO A 1 74 ? 8.400 -1.059 -10.585 1.00 82.44 74 PRO A C 1
ATOM 570 O O . PRO A 1 74 ? 7.768 -1.796 -9.828 1.00 82.44 74 PRO A O 1
ATOM 573 N N . ASP A 1 75 ? 7.877 0.063 -11.091 1.00 80.50 75 ASP A N 1
ATOM 574 C CA . ASP A 1 75 ? 6.506 0.521 -10.825 1.00 80.50 75 ASP A CA 1
ATOM 575 C C . ASP A 1 75 ? 5.461 -0.422 -11.447 1.00 80.50 75 ASP A C 1
ATOM 577 O O . ASP A 1 75 ? 4.509 -0.825 -10.778 1.00 80.50 75 ASP A O 1
ATOM 581 N N . ALA A 1 76 ? 5.689 -0.874 -12.688 1.00 82.88 76 ALA A N 1
ATOM 582 C CA . ALA A 1 76 ? 4.820 -1.836 -13.370 1.00 82.88 76 ALA A CA 1
ATOM 583 C C . ALA A 1 76 ? 4.790 -3.210 -12.675 1.00 82.88 76 ALA A C 1
ATOM 585 O O . ALA A 1 76 ? 3.766 -3.891 -12.701 1.00 82.88 76 ALA A O 1
ATOM 586 N N . LEU A 1 77 ? 5.880 -3.596 -12.007 1.00 85.38 77 LEU A N 1
ATOM 587 C CA . LEU A 1 77 ? 5.984 -4.821 -11.202 1.00 85.38 77 LEU A CA 1
ATOM 588 C C . LEU A 1 77 ? 5.393 -4.674 -9.785 1.00 85.38 77 LEU A C 1
ATOM 590 O O . LEU A 1 77 ? 5.408 -5.627 -8.999 1.00 85.38 77 LEU A O 1
ATOM 594 N N . GLY A 1 78 ? 4.891 -3.486 -9.423 1.00 77.88 78 GLY A N 1
ATOM 595 C CA . GLY A 1 78 ? 4.389 -3.190 -8.079 1.00 77.88 78 GLY A CA 1
ATOM 596 C C . GLY A 1 78 ? 5.480 -3.205 -6.999 1.00 77.88 78 GLY A C 1
ATOM 597 O O . GLY A 1 78 ? 5.174 -3.372 -5.811 1.00 77.88 78 GLY A O 1
ATOM 598 N N . ILE A 1 79 ? 6.749 -3.050 -7.401 1.00 73.69 79 ILE A N 1
ATOM 599 C CA . ILE A 1 79 ? 7.913 -2.934 -6.518 1.00 73.69 79 ILE A CA 1
ATOM 600 C C . ILE A 1 79 ? 8.067 -1.458 -6.142 1.00 73.69 79 ILE A C 1
ATOM 602 O O . ILE A 1 79 ? 8.877 -0.718 -6.698 1.00 73.69 79 ILE A O 1
ATOM 606 N N . TYR A 1 80 ? 7.271 -1.008 -5.178 1.00 60.06 80 TYR A N 1
ATOM 607 C CA . TYR A 1 80 ? 7.447 0.326 -4.614 1.00 60.06 80 TYR A CA 1
ATOM 608 C C . TYR A 1 80 ? 8.665 0.319 -3.682 1.00 60.06 80 TYR A C 1
ATOM 610 O O . TYR A 1 80 ? 8.566 -0.159 -2.552 1.00 60.06 80 TYR A O 1
ATOM 618 N N . LYS A 1 81 ? 9.799 0.878 -4.131 1.00 52.19 81 LYS A N 1
ATOM 619 C CA . LYS A 1 81 ? 10.934 1.213 -3.244 1.00 52.19 81 LYS A CA 1
ATOM 620 C C . LYS A 1 81 ? 10.500 2.135 -2.091 1.00 52.19 81 LYS A C 1
ATOM 622 O O . LYS A 1 81 ? 11.047 2.075 -1.000 1.00 52.19 81 LYS A O 1
ATOM 627 N N . ASP A 1 82 ? 9.434 2.899 -2.302 1.00 45.16 82 ASP A N 1
ATOM 628 C CA . ASP A 1 82 ? 8.925 3.902 -1.371 1.00 45.16 82 ASP A CA 1
ATOM 629 C C . ASP A 1 82 ? 8.145 3.335 -0.173 1.00 45.16 82 ASP A C 1
ATOM 631 O O . ASP A 1 82 ? 7.497 4.108 0.523 1.00 45.16 82 ASP A O 1
ATOM 635 N N . ALA A 1 83 ? 8.074 2.022 0.069 1.00 48.22 83 ALA A N 1
ATOM 636 C CA . ALA A 1 83 ? 7.364 1.532 1.258 1.00 48.22 83 ALA A CA 1
ATOM 637 C C . ALA A 1 83 ? 8.056 2.008 2.552 1.00 48.22 83 ALA A C 1
ATOM 639 O O . ALA A 1 83 ? 7.379 2.530 3.438 1.00 48.22 83 ALA A O 1
ATOM 640 N N . GLU A 1 84 ? 9.389 1.925 2.607 1.00 46.94 84 GLU A N 1
ATOM 641 C CA . GLU A 1 84 ? 10.207 2.499 3.685 1.00 46.94 84 GLU A CA 1
ATOM 642 C C . GLU A 1 84 ? 10.214 4.028 3.631 1.00 46.94 84 GLU A C 1
ATOM 644 O O . GLU A 1 84 ? 9.907 4.663 4.631 1.00 46.94 84 GLU A O 1
ATOM 649 N N . GLU A 1 85 ? 10.422 4.645 2.464 1.00 47.44 85 GLU A N 1
ATOM 650 C CA . GLU A 1 85 ? 10.465 6.113 2.362 1.00 47.44 85 GLU A CA 1
ATOM 651 C C . GLU A 1 85 ? 9.115 6.776 2.714 1.00 47.44 85 GLU A C 1
ATOM 653 O O . GLU A 1 85 ? 9.070 7.873 3.268 1.00 47.44 85 GLU A O 1
ATOM 658 N N . ARG A 1 86 ? 7.985 6.120 2.419 1.00 46.53 86 ARG A N 1
ATOM 659 C CA . ARG A 1 86 ? 6.629 6.591 2.753 1.00 46.53 86 ARG A CA 1
ATOM 660 C C . ARG A 1 86 ? 6.304 6.355 4.234 1.00 46.53 86 ARG A C 1
ATOM 662 O O . ARG A 1 86 ? 5.586 7.175 4.802 1.00 46.53 86 ARG A O 1
ATOM 669 N N . LEU A 1 87 ? 6.852 5.309 4.863 1.00 50.38 87 LEU A N 1
ATOM 670 C CA . LEU A 1 87 ? 6.831 5.118 6.321 1.00 50.38 87 LEU A CA 1
ATOM 671 C C . LEU A 1 87 ? 7.683 6.179 7.025 1.00 50.38 87 LEU A C 1
ATOM 673 O O . LEU A 1 87 ? 7.170 6.879 7.891 1.00 50.38 87 LEU A O 1
ATOM 677 N N . GLU A 1 88 ? 8.921 6.392 6.584 1.00 51.22 88 GLU A N 1
ATOM 678 C CA . GLU A 1 88 ? 9.812 7.439 7.091 1.00 51.22 88 GLU A CA 1
ATOM 679 C C . GLU A 1 88 ? 9.246 8.841 6.867 1.00 51.22 88 GLU A C 1
ATOM 681 O O . GLU A 1 88 ? 9.434 9.731 7.690 1.00 51.22 88 GLU A O 1
ATOM 686 N N . ARG A 1 89 ? 8.566 9.091 5.743 1.00 47.09 89 ARG A N 1
ATOM 687 C CA . ARG A 1 89 ? 7.878 10.365 5.498 1.00 47.09 89 ARG A CA 1
ATOM 688 C C . ARG A 1 89 ? 6.704 10.535 6.455 1.00 47.09 89 ARG A C 1
ATOM 690 O O . ARG A 1 89 ? 6.551 11.611 7.012 1.00 47.09 89 ARG A O 1
ATOM 697 N N . HIS A 1 90 ? 5.931 9.480 6.700 1.00 49.16 90 HIS A N 1
ATOM 698 C CA . HIS A 1 90 ? 4.843 9.498 7.676 1.00 49.16 90 HIS A CA 1
ATOM 699 C C . HIS A 1 90 ? 5.359 9.623 9.124 1.00 49.16 90 HIS A C 1
ATOM 701 O O . HIS A 1 90 ? 4.667 10.169 9.980 1.00 49.16 90 HIS A O 1
ATOM 707 N N . GLU A 1 91 ? 6.560 9.136 9.434 1.00 49.06 91 GLU A N 1
ATOM 708 C CA . GLU A 1 91 ? 7.220 9.366 10.724 1.00 49.06 91 GLU A CA 1
ATOM 709 C C . GLU A 1 91 ? 7.804 10.777 10.834 1.00 49.06 91 GLU A C 1
ATOM 711 O O . GLU A 1 91 ? 7.618 11.428 11.857 1.00 49.06 91 GLU A O 1
ATOM 716 N N . ARG A 1 92 ? 8.407 11.307 9.765 1.00 47.66 92 ARG A N 1
ATOM 717 C CA . ARG A 1 92 ? 8.862 12.705 9.690 1.00 47.66 92 ARG A CA 1
ATOM 718 C C . ARG A 1 92 ? 7.707 13.705 9.759 1.00 47.66 92 ARG A C 1
ATOM 720 O O . ARG A 1 92 ? 7.848 14.758 10.365 1.00 47.66 92 ARG A O 1
ATOM 727 N N . GLU A 1 93 ? 6.546 13.377 9.202 1.00 50.22 93 GLU A N 1
ATOM 728 C CA . GLU A 1 93 ? 5.333 14.200 9.302 1.00 50.22 93 GLU A CA 1
ATOM 729 C C . GLU A 1 93 ? 4.711 14.177 10.715 1.00 50.22 93 GLU A C 1
ATOM 731 O O . GLU A 1 93 ? 4.010 15.120 11.075 1.00 50.22 93 GLU A O 1
ATOM 736 N N . LYS A 1 94 ? 5.025 13.179 11.562 1.00 49.22 94 LYS A N 1
ATOM 737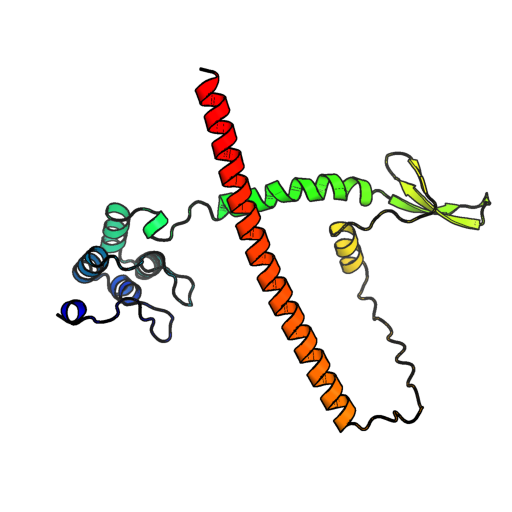 C CA . LYS A 1 94 ? 4.659 13.182 12.996 1.00 49.22 94 LYS A CA 1
ATOM 738 C C . LYS A 1 94 ? 5.518 14.124 13.847 1.00 49.22 94 LYS A C 1
ATOM 740 O O . LYS A 1 94 ? 5.202 14.323 15.015 1.00 49.22 94 LYS A O 1
ATOM 745 N N . VAL A 1 95 ? 6.583 14.717 13.300 1.00 51.12 95 VAL A N 1
ATOM 746 C CA . VAL A 1 95 ? 7.403 15.702 14.031 1.00 51.12 95 VAL A CA 1
ATOM 747 C C . VAL A 1 95 ? 6.565 16.924 14.420 1.00 51.12 95 VAL A C 1
ATOM 749 O O . VAL A 1 95 ? 6.702 17.416 15.534 1.00 51.12 95 VAL A O 1
ATOM 752 N N . TRP A 1 96 ? 5.612 17.332 13.574 1.00 47.34 96 TRP A N 1
ATOM 753 C CA . TRP A 1 96 ? 4.684 18.421 13.899 1.00 47.34 96 TRP A CA 1
ATOM 754 C C . TRP A 1 96 ? 3.835 18.121 15.142 1.00 47.34 96 TRP A C 1
ATOM 756 O O . TRP A 1 96 ? 3.636 18.991 15.989 1.00 47.34 96 TRP A O 1
ATOM 766 N N . ASP A 1 97 ? 3.367 16.876 15.280 1.00 50.72 97 ASP A N 1
ATOM 767 C CA . ASP A 1 97 ? 2.629 16.455 16.472 1.00 50.72 97 ASP A CA 1
ATOM 768 C C . ASP A 1 97 ? 3.531 16.468 17.713 1.00 50.72 97 ASP A C 1
ATOM 770 O O . ASP A 1 97 ? 3.038 16.777 18.791 1.00 50.72 97 ASP A O 1
ATOM 774 N N . ASN A 1 98 ? 4.838 16.206 17.585 1.00 52.84 98 ASN A N 1
ATOM 775 C CA . ASN A 1 98 ? 5.782 16.252 18.708 1.00 52.84 98 ASN A CA 1
ATOM 776 C C . ASN A 1 98 ? 6.078 17.685 19.179 1.00 52.84 98 ASN A C 1
ATOM 778 O O . ASN A 1 98 ? 6.145 17.911 20.387 1.00 52.84 98 ASN A O 1
ATOM 782 N N . ASP A 1 99 ? 6.196 18.649 18.263 1.00 55.78 99 ASP A N 1
ATOM 783 C CA . ASP A 1 99 ? 6.437 20.060 18.607 1.00 55.78 99 ASP A CA 1
ATOM 784 C C . ASP A 1 99 ? 5.251 20.678 19.370 1.00 55.78 99 ASP A C 1
ATOM 786 O O . ASP A 1 99 ? 5.435 21.539 20.231 1.00 55.78 99 ASP A O 1
ATOM 790 N N . VAL A 1 100 ? 4.028 20.201 19.103 1.00 55.25 100 VAL A N 1
ATOM 791 C CA . VAL A 1 100 ? 2.811 20.573 19.849 1.00 55.25 100 VAL A CA 1
ATOM 792 C C . VAL A 1 100 ? 2.598 19.684 21.085 1.00 55.25 100 VAL A C 1
ATOM 794 O O . VAL A 1 100 ? 2.083 20.158 22.099 1.00 55.25 100 VAL A O 1
ATOM 797 N N . ALA A 1 101 ? 2.996 18.407 21.043 1.00 54.16 101 ALA A N 1
ATOM 798 C CA . ALA A 1 101 ? 2.801 17.457 22.140 1.00 54.16 101 ALA A CA 1
ATOM 799 C C . ALA A 1 101 ? 3.73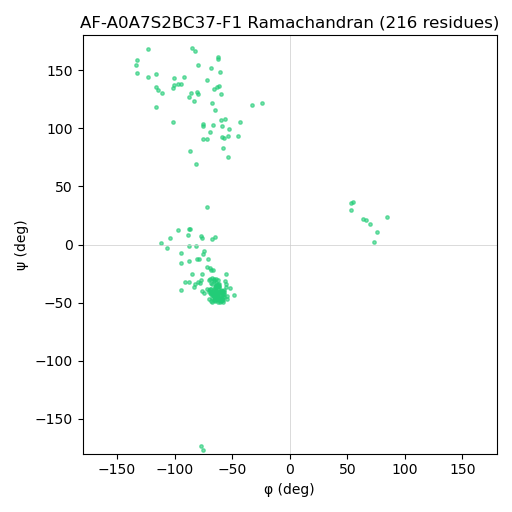9 17.685 23.324 1.00 54.16 101 ALA A C 1
ATOM 801 O O . ALA A 1 101 ? 3.276 17.635 24.463 1.00 54.16 101 ALA A O 1
ATOM 802 N N . HIS A 1 102 ? 5.019 17.973 23.081 1.00 56.72 102 HIS A N 1
ATOM 803 C CA . HIS A 1 102 ? 6.006 18.139 24.149 1.00 56.72 102 HIS A CA 1
ATOM 804 C C . HIS A 1 102 ? 5.664 19.268 25.141 1.00 56.72 102 HIS A C 1
ATOM 806 O O . HIS A 1 102 ? 5.675 19.000 26.341 1.00 56.72 102 HIS A O 1
ATOM 812 N N . PRO A 1 103 ? 5.260 20.481 24.706 1.00 57.69 103 PRO A N 1
ATOM 813 C CA . PRO A 1 103 ? 4.866 21.552 25.630 1.00 57.69 103 PRO A CA 1
ATOM 814 C C . PRO A 1 103 ? 3.587 21.261 26.434 1.00 57.69 103 PRO A C 1
ATOM 816 O O . PRO A 1 103 ? 3.345 21.877 27.472 1.00 57.69 103 PRO A O 1
ATOM 819 N N . ALA A 1 104 ? 2.730 20.354 25.956 1.00 58.38 104 ALA A N 1
ATOM 820 C CA . ALA A 1 104 ? 1.497 19.979 26.646 1.00 58.38 104 ALA A CA 1
ATOM 821 C C . ALA A 1 104 ? 1.721 18.885 27.708 1.00 58.38 104 ALA A C 1
ATOM 823 O O . ALA A 1 104 ? 0.970 18.811 28.678 1.00 58.38 104 ALA A O 1
ATOM 824 N N . GLU A 1 105 ? 2.757 18.054 27.559 1.00 62.88 105 GLU A N 1
ATOM 825 C CA . GLU A 1 105 ? 3.074 16.957 28.488 1.00 62.88 105 GLU A CA 1
ATOM 826 C C . GLU A 1 105 ? 3.828 17.397 29.756 1.00 62.88 105 GLU A C 1
ATOM 828 O O . GLU A 1 105 ? 3.914 16.629 30.720 1.00 62.88 105 GLU A O 1
ATOM 833 N N . ASP A 1 106 ? 4.329 18.631 29.778 1.00 73.56 106 ASP A N 1
ATOM 834 C CA . ASP A 1 106 ? 5.167 19.183 30.847 1.00 73.56 106 ASP A CA 1
ATOM 835 C C . ASP A 1 106 ? 4.373 19.849 31.985 1.00 73.56 106 ASP A C 1
ATOM 837 O O . ASP A 1 106 ? 4.959 20.467 32.872 1.00 73.56 106 ASP A O 1
ATOM 841 N N . TRP A 1 107 ? 3.047 19.730 32.008 1.00 80.44 107 TRP A N 1
ATOM 842 C CA . TRP A 1 107 ? 2.211 20.296 33.069 1.00 80.44 107 TRP A CA 1
ATOM 843 C C . TRP A 1 107 ? 1.920 19.280 34.178 1.00 80.44 107 TRP A C 1
ATOM 845 O O . TRP A 1 107 ? 1.593 18.122 33.923 1.00 80.44 107 TRP A O 1
ATOM 855 N N . GLU A 1 108 ? 1.983 19.727 35.429 1.00 83.38 108 GLU A N 1
ATOM 856 C CA . GLU A 1 108 ? 1.627 18.947 36.612 1.00 83.38 108 GLU A CA 1
ATOM 857 C C . GLU A 1 108 ? 0.548 19.637 37.443 1.00 83.38 108 GLU A C 1
ATOM 859 O O . GLU A 1 108 ? 0.517 20.861 37.564 1.00 83.38 108 GLU A O 1
ATOM 864 N N . ARG A 1 109 ? -0.349 18.838 38.026 1.00 84.88 109 ARG A N 1
ATOM 865 C CA . ARG A 1 109 ? -1.391 19.331 38.926 1.00 84.88 109 ARG A CA 1
ATOM 866 C C . ARG A 1 109 ? -0.847 19.394 40.350 1.00 84.88 109 ARG A C 1
ATOM 868 O O . ARG A 1 109 ? -0.396 18.374 40.866 1.00 84.88 109 ARG A O 1
ATOM 875 N N . PHE A 1 110 ? -0.958 20.549 40.995 1.00 85.00 110 PHE A N 1
ATOM 876 C CA . PHE A 1 110 ? -0.533 20.767 42.377 1.00 85.00 110 PHE A CA 1
ATOM 877 C C . PHE A 1 110 ? -1.619 21.493 43.180 1.00 85.00 110 PHE A C 1
ATOM 879 O O . PHE A 1 110 ? -2.517 22.116 42.613 1.00 85.00 110 PHE A O 1
ATOM 886 N N . TRP A 1 111 ? -1.566 21.362 44.503 1.00 85.81 111 TRP A N 1
ATOM 887 C CA . TRP A 1 111 ? -2.475 22.045 45.422 1.00 85.81 111 TRP A CA 1
ATOM 888 C C . TRP A 1 111 ? -1.944 23.445 45.740 1.00 85.81 111 TRP A C 1
ATOM 890 O O . TRP A 1 111 ? -0.769 23.588 46.077 1.00 85.81 111 TRP A O 1
ATOM 900 N N . HIS A 1 112 ? -2.787 24.469 45.616 1.00 86.69 112 HIS A N 1
ATOM 901 C CA . HIS A 1 112 ? -2.445 25.850 45.941 1.00 86.69 112 HIS A CA 1
ATOM 902 C C . HIS A 1 112 ? -3.033 26.219 47.308 1.00 86.69 112 HIS A C 1
ATOM 904 O O . HIS A 1 112 ? -4.240 26.414 47.433 1.00 86.69 112 HIS A O 1
ATOM 910 N N . GLU A 1 113 ? -2.185 26.307 48.335 1.00 80.75 113 GLU A N 1
ATOM 911 C CA . GLU A 1 113 ? -2.616 26.454 49.735 1.00 80.75 113 GLU A CA 1
ATOM 912 C C . GLU A 1 113 ? -3.366 27.762 50.020 1.00 80.75 113 GLU A C 1
ATOM 914 O O . GLU A 1 113 ? -4.342 27.747 50.765 1.00 80.75 113 GLU A O 1
ATOM 919 N N . GLU A 1 114 ? -2.980 28.877 49.397 1.00 79.81 114 GLU A N 1
ATOM 920 C CA . GLU A 1 114 ? -3.602 30.189 49.655 1.00 79.81 114 GLU A CA 1
ATOM 921 C C . GLU A 1 114 ? -5.032 30.297 49.120 1.00 79.81 114 GLU A C 1
ATOM 923 O O . GLU A 1 114 ? -5.864 30.993 49.690 1.00 79.81 114 GLU A O 1
ATOM 928 N N . GLU A 1 115 ? -5.327 29.588 48.031 1.00 79.12 115 GLU A N 1
ATOM 929 C CA . GLU A 1 115 ? -6.638 29.644 47.374 1.00 79.12 115 GLU A CA 1
ATOM 930 C C . GLU A 1 115 ? -7.464 28.380 47.612 1.00 79.12 115 GLU A C 1
ATOM 932 O O . GLU A 1 115 ? -8.611 28.319 47.189 1.00 79.12 115 GLU A O 1
ATOM 937 N N . GLN A 1 116 ? -6.900 27.382 48.307 1.00 85.56 116 GLN A N 1
ATOM 938 C CA . GLN A 1 116 ? -7.538 26.091 48.589 1.00 85.56 116 GLN A CA 1
ATOM 939 C C . GLN A 1 116 ? -8.054 25.381 47.320 1.00 85.56 116 GLN A C 1
ATOM 941 O O . GLN A 1 116 ? -9.079 24.699 47.339 1.00 85.56 116 GLN A O 1
ATOM 946 N N . GLU A 1 117 ? -7.329 25.521 46.206 1.00 84.62 117 GLU A N 1
ATOM 947 C CA . GLU A 1 117 ? -7.712 24.966 44.906 1.00 84.62 117 GLU A CA 1
ATOM 948 C C . GLU A 1 117 ? -6.552 24.245 44.207 1.00 84.62 117 GLU A C 1
ATOM 950 O O . GLU A 1 117 ? -5.370 24.540 44.404 1.00 84.62 117 GLU A O 1
ATOM 955 N N . TYR A 1 118 ? -6.890 23.289 43.337 1.00 82.62 118 TYR A N 1
ATOM 956 C CA . TYR A 1 118 ? -5.911 22.640 42.466 1.00 82.62 118 TYR A CA 1
ATOM 957 C C . TYR A 1 118 ? -5.586 23.519 41.255 1.00 82.62 118 TYR A C 1
ATOM 959 O O . TYR A 1 118 ? -6.478 23.918 40.509 1.00 82.62 118 TYR A O 1
ATOM 967 N N . ARG A 1 119 ? -4.293 23.726 40.997 1.00 88.12 119 ARG A N 1
ATOM 968 C CA . ARG A 1 119 ? -3.772 24.445 39.827 1.00 88.12 119 ARG A CA 1
ATOM 969 C C . ARG A 1 119 ? -2.805 23.573 39.028 1.00 88.12 119 ARG A C 1
ATOM 971 O O . ARG A 1 119 ? -2.380 22.506 39.470 1.00 88.12 119 ARG A O 1
ATOM 978 N N . TRP A 1 120 ? -2.459 24.034 37.833 1.00 85.88 120 TRP A N 1
ATOM 979 C CA . TRP A 1 120 ? -1.518 23.385 36.928 1.00 85.88 120 TRP A CA 1
ATOM 980 C C . TRP A 1 120 ? -0.244 24.211 36.825 1.00 85.88 120 TRP A C 1
ATOM 982 O O . TRP A 1 120 ? -0.318 25.413 36.590 1.00 85.88 120 TRP A O 1
ATOM 992 N N . ARG A 1 121 ? 0.919 23.583 36.993 1.00 87.31 121 ARG A N 1
ATOM 993 C CA . ARG A 1 121 ? 2.238 24.206 36.840 1.00 87.31 121 ARG A CA 1
ATOM 994 C C . ARG A 1 121 ? 2.984 23.562 35.686 1.00 87.31 121 ARG A C 1
ATOM 996 O O . ARG A 1 121 ? 3.015 22.341 35.586 1.00 87.31 121 ARG A O 1
ATOM 1003 N N . HIS A 1 122 ? 3.615 24.363 34.843 1.00 83.06 122 HIS A N 1
ATOM 1004 C CA . HIS A 1 122 ? 4.507 23.863 33.806 1.00 83.06 122 HIS A CA 1
ATOM 1005 C C . HIS A 1 122 ? 5.908 23.612 34.379 1.00 83.06 122 HIS A C 1
ATOM 1007 O O . HIS A 1 122 ? 6.537 24.525 34.913 1.00 83.06 122 HIS A O 1
ATOM 1013 N N . LYS A 1 123 ? 6.425 22.388 34.249 1.00 79.69 123 LYS A N 1
ATOM 1014 C CA . LYS A 1 123 ? 7.677 21.932 34.878 1.00 79.69 123 LYS A CA 1
ATOM 1015 C C . LYS A 1 123 ? 8.910 22.714 34.440 1.00 79.69 123 LYS A C 1
ATOM 1017 O O . LYS A 1 123 ? 9.827 22.894 35.232 1.00 79.69 123 LYS A O 1
ATOM 1022 N N . ARG A 1 124 ? 8.947 23.168 33.182 1.00 78.12 124 ARG A N 1
ATOM 1023 C CA . ARG A 1 124 ? 10.121 23.844 32.609 1.00 78.12 124 ARG A CA 1
ATOM 1024 C C . ARG A 1 124 ? 10.060 25.367 32.694 1.00 78.12 124 ARG A C 1
ATOM 1026 O O . ARG A 1 124 ? 11.085 25.994 32.921 1.00 78.12 124 ARG A O 1
ATOM 1033 N N . SER A 1 125 ? 8.886 25.959 32.473 1.00 80.19 125 SER A N 1
ATOM 1034 C CA . SER A 1 125 ? 8.726 27.426 32.487 1.00 80.19 125 SER A CA 1
ATOM 1035 C C . SER A 1 125 ? 8.273 27.971 33.840 1.00 80.19 125 SER A C 1
ATOM 1037 O O . SER A 1 125 ? 8.364 29.174 34.055 1.00 80.19 125 SER A O 1
ATOM 1039 N N . GLY A 1 126 ? 7.765 27.121 34.739 1.00 81.62 126 GLY A N 1
ATOM 1040 C CA . GLY A 1 126 ? 7.210 27.534 36.029 1.00 81.62 126 GLY A CA 1
ATOM 1041 C C . GLY A 1 126 ? 5.851 28.234 35.939 1.00 81.62 126 GLY A C 1
ATOM 1042 O O . GLY A 1 126 ? 5.315 28.640 36.965 1.00 81.62 126 GLY A O 1
ATOM 1043 N N . GLU A 1 127 ? 5.276 28.369 34.740 1.00 84.25 127 GLU A N 1
ATOM 1044 C CA . GLU A 1 127 ? 3.982 29.023 34.531 1.00 84.25 127 GLU A CA 1
ATOM 1045 C C . GLU A 1 127 ? 2.865 28.283 35.283 1.00 84.25 127 GLU A C 1
ATOM 1047 O O . GLU A 1 127 ? 2.801 27.053 35.246 1.00 84.25 127 GLU A O 1
ATOM 1052 N N . VAL A 1 128 ? 1.975 29.026 35.948 1.00 86.88 128 VAL A N 1
ATOM 1053 C CA . VAL A 1 128 ? 0.847 28.479 36.715 1.00 86.88 128 VAL A CA 1
ATOM 1054 C C . VAL A 1 128 ? -0.476 28.880 36.067 1.00 86.88 128 VAL A C 1
ATOM 1056 O O . VAL A 1 128 ? -0.692 30.043 35.739 1.00 86.88 128 VAL A O 1
ATOM 1059 N N . ARG A 1 129 ? -1.382 27.914 35.895 1.00 85.00 129 ARG A N 1
ATOM 1060 C CA . ARG A 1 129 ? -2.712 28.099 35.304 1.00 85.00 129 ARG A CA 1
ATOM 1061 C C . ARG A 1 129 ? -3.789 27.430 36.152 1.00 85.00 129 ARG A C 1
ATOM 1063 O O . ARG A 1 129 ? -3.572 26.371 36.732 1.00 85.00 129 ARG A O 1
ATOM 1070 N N . HIS A 1 130 ? -4.984 28.014 36.163 1.00 81.75 130 HIS A N 1
ATOM 1071 C CA . HIS A 1 130 ? -6.159 27.408 36.803 1.00 81.75 130 HIS A CA 1
ATOM 1072 C C . HIS A 1 130 ? -6.814 26.324 35.937 1.00 81.75 130 HIS A C 1
ATOM 1074 O O . HIS A 1 130 ? -7.368 25.357 36.450 1.00 81.75 130 HIS A O 1
ATOM 1080 N N . LYS A 1 131 ? -6.757 26.472 34.608 1.00 77.62 131 LYS A N 1
ATOM 1081 C CA . LYS A 1 131 ? -7.337 25.511 33.661 1.00 77.62 131 LYS A CA 1
ATOM 1082 C C . LYS A 1 131 ? -6.297 24.462 33.256 1.00 77.62 131 LYS A C 1
ATOM 1084 O O . LYS A 1 131 ? -5.128 24.827 33.108 1.00 77.62 131 LYS A O 1
ATOM 1089 N N . PRO A 1 132 ? -6.706 23.196 33.048 1.00 74.00 132 PRO A N 1
ATOM 1090 C CA . PRO A 1 132 ? -5.803 22.176 32.536 1.00 74.00 132 PRO A CA 1
ATOM 1091 C C . PRO A 1 132 ? -5.279 22.568 31.146 1.00 74.00 132 PRO A C 1
ATOM 1093 O O . PRO A 1 132 ? -5.992 23.239 30.388 1.00 74.00 132 PRO A O 1
ATOM 1096 N N . PRO A 1 133 ? -4.045 22.167 30.796 1.00 73.12 133 PRO A N 1
ATOM 1097 C CA . PRO A 1 133 ? -3.559 22.285 29.426 1.00 73.12 133 PRO A CA 1
ATOM 1098 C C . PRO A 1 133 ? -4.423 21.442 28.479 1.00 73.12 133 PRO A C 1
ATOM 1100 O O . PRO A 1 133 ? -5.145 20.538 28.897 1.00 73.12 133 PRO A O 1
ATOM 1103 N N . VAL A 1 134 ? -4.353 21.742 27.183 1.00 68.62 134 VAL A N 1
ATOM 1104 C CA . VAL A 1 134 ? -5.047 20.941 26.171 1.00 68.62 134 VAL A CA 1
ATOM 1105 C C . VAL A 1 134 ? -4.396 19.560 26.109 1.00 68.62 134 VAL A C 1
ATOM 1107 O O . VAL A 1 134 ? -3.203 19.452 25.828 1.00 68.62 134 VAL A O 1
ATOM 1110 N N . ASP A 1 135 ? -5.186 18.515 26.348 1.00 64.44 135 ASP A N 1
ATOM 1111 C CA . ASP A 1 135 ? -4.720 17.135 26.256 1.00 64.44 135 ASP A CA 1
ATOM 1112 C C . ASP A 1 135 ? -4.331 16.801 24.812 1.00 64.44 135 ASP A C 1
ATOM 1114 O O . ASP A 1 135 ? -5.164 16.758 23.902 1.00 64.44 135 ASP A O 1
ATOM 1118 N N . THR A 1 136 ? -3.050 16.525 24.589 1.00 63.25 136 THR A N 1
ATOM 1119 C CA . THR A 1 136 ? -2.563 16.052 23.292 1.00 63.25 136 THR A CA 1
ATOM 1120 C C . THR A 1 136 ? -2.847 14.563 23.139 1.00 63.25 136 THR A C 1
ATOM 1122 O O . THR A 1 136 ? -2.964 13.819 24.115 1.00 63.25 136 THR A O 1
ATOM 1125 N N . ALA A 1 137 ? -2.963 14.080 21.899 1.00 58.50 137 ALA A N 1
ATOM 1126 C CA . ALA A 1 137 ? -3.289 12.676 21.634 1.00 58.50 137 ALA A CA 1
ATOM 1127 C C . ALA A 1 137 ? -2.296 11.696 22.298 1.00 58.50 137 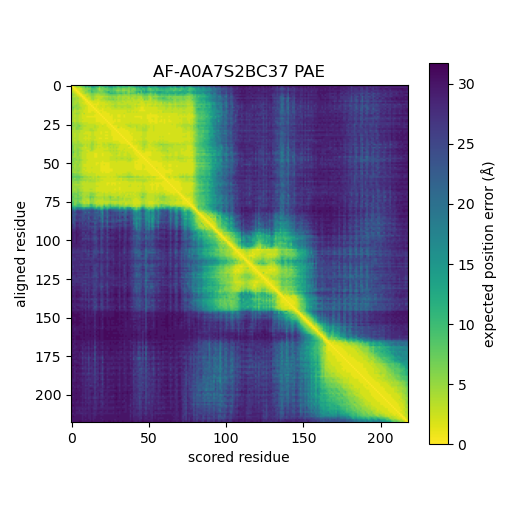ALA A C 1
ATOM 1129 O O . ALA A 1 137 ? -2.685 10.604 22.722 1.00 58.50 137 ALA A O 1
ATOM 1130 N N . ALA A 1 138 ? -1.029 12.100 22.430 1.00 60.16 138 ALA A N 1
ATOM 1131 C CA . ALA A 1 138 ? 0.005 11.365 23.152 1.00 60.16 138 ALA A CA 1
ATOM 1132 C C . ALA A 1 138 ? -0.266 11.321 24.667 1.00 60.16 138 ALA A C 1
ATOM 1134 O O . ALA A 1 138 ? -0.269 10.229 25.248 1.00 60.16 138 ALA A O 1
ATOM 1135 N N . HIS A 1 139 ? -0.618 12.459 25.276 1.00 64.00 139 HIS A N 1
ATOM 1136 C CA . HIS A 1 139 ? -1.016 12.540 26.681 1.00 64.00 139 HIS A CA 1
ATOM 1137 C C . HIS A 1 139 ? -2.248 11.674 26.976 1.00 64.00 139 HIS A C 1
ATOM 1139 O O . HIS A 1 139 ? -2.213 10.846 27.885 1.00 64.00 139 HIS A O 1
ATOM 1145 N N . VAL A 1 140 ? -3.297 11.745 26.147 1.00 64.69 140 VAL A N 1
ATOM 1146 C CA . VAL A 1 140 ? -4.499 10.896 26.277 1.00 64.69 140 VAL A CA 1
ATOM 1147 C C . VAL A 1 140 ? -4.144 9.410 26.186 1.00 64.69 140 VAL A C 1
ATOM 1149 O O . VAL A 1 140 ? -4.659 8.587 26.945 1.00 64.69 140 VAL A O 1
ATOM 1152 N N . LYS A 1 141 ? -3.234 9.036 25.281 1.00 65.06 141 LYS A N 1
ATOM 1153 C CA . LYS A 1 141 ? -2.781 7.648 25.117 1.00 65.06 141 LYS A CA 1
ATOM 1154 C C . LYS A 1 141 ? -1.963 7.169 26.319 1.00 65.06 141 LYS A C 1
ATOM 1156 O O . LYS A 1 141 ? -2.126 6.024 26.743 1.00 65.06 141 LYS A O 1
ATOM 1161 N N . LYS A 1 142 ? -1.124 8.037 26.889 1.00 66.00 142 LYS A N 1
ATOM 1162 C CA . LYS A 1 142 ? -0.366 7.785 28.121 1.00 66.00 142 LYS A CA 1
ATOM 1163 C C . LYS A 1 142 ? -1.303 7.643 29.318 1.00 66.00 142 LYS A C 1
ATOM 1165 O O . LYS A 1 142 ? -1.210 6.640 30.018 1.00 66.00 142 LYS A O 1
ATOM 1170 N N . LEU A 1 143 ? -2.262 8.556 29.482 1.00 64.81 143 LEU A N 1
ATOM 1171 C CA . LEU A 1 143 ? -3.316 8.475 30.495 1.00 64.81 143 LEU A CA 1
ATOM 1172 C C . LEU A 1 143 ? -4.130 7.191 30.357 1.00 64.81 143 LEU A C 1
ATOM 1174 O O . LEU A 1 143 ? -4.390 6.545 31.360 1.00 64.81 143 LEU A O 1
ATOM 1178 N N . ARG A 1 144 ? -4.486 6.774 29.138 1.00 63.44 144 ARG A N 1
ATOM 1179 C CA . ARG A 1 144 ? -5.196 5.511 28.879 1.00 63.44 144 ARG A CA 1
ATOM 1180 C C . ARG A 1 144 ? -4.360 4.271 29.212 1.00 63.44 144 ARG A C 1
ATOM 1182 O O . ARG A 1 144 ? -4.928 3.241 29.543 1.00 63.44 144 ARG A O 1
ATOM 1189 N N . LYS A 1 145 ? -3.032 4.346 29.091 1.00 66.12 145 LYS A N 1
ATOM 1190 C CA . LYS A 1 145 ? -2.115 3.246 29.431 1.00 66.12 145 LYS A CA 1
ATOM 1191 C C . LYS A 1 145 ? -1.818 3.185 30.935 1.00 66.12 145 LYS A C 1
ATOM 1193 O O . LYS A 1 145 ? -1.607 2.103 31.466 1.00 66.12 145 LYS A O 1
ATOM 1198 N N . GLN A 1 146 ? -1.770 4.342 31.599 1.00 63.56 146 GLN A N 1
ATOM 1199 C CA . GLN A 1 146 ? -1.511 4.479 33.038 1.00 63.56 146 GLN A CA 1
ATOM 1200 C C . GLN A 1 146 ? -2.767 4.277 33.881 1.00 63.56 146 GLN A C 1
ATOM 1202 O O . GLN A 1 146 ? -2.705 3.683 34.956 1.00 63.56 146 GLN A O 1
ATOM 1207 N N . ARG A 1 147 ? -3.921 4.733 33.389 1.00 51.78 147 ARG A N 1
ATOM 1208 C CA . ARG A 1 147 ? -5.208 4.296 33.907 1.00 51.78 147 ARG A CA 1
ATOM 1209 C C . ARG A 1 147 ? -5.308 2.818 33.543 1.00 51.78 147 ARG A C 1
ATOM 1211 O O . ARG A 1 147 ? -5.628 2.482 32.406 1.00 51.78 147 ARG A O 1
ATOM 1218 N N . ARG A 1 148 ? -5.083 1.940 34.540 1.00 48.66 148 ARG A N 1
ATOM 1219 C CA . ARG A 1 148 ? -5.953 0.762 34.717 1.00 48.66 148 ARG A CA 1
ATOM 1220 C C . ARG A 1 148 ? -7.316 1.236 34.273 1.00 48.66 148 ARG A C 1
ATOM 1222 O O . ARG A 1 148 ? -7.719 2.283 34.790 1.00 48.66 148 ARG A O 1
ATOM 1229 N N . GLU A 1 149 ? -7.870 0.585 33.250 1.00 48.88 149 GLU A N 1
ATOM 1230 C CA . GLU A 1 149 ? -9.153 0.921 32.644 1.00 48.88 149 GLU A CA 1
ATOM 1231 C C . GLU A 1 149 ? -9.971 1.660 33.687 1.00 48.88 149 GLU A C 1
ATOM 1233 O O . GLU A 1 149 ? -10.154 1.122 34.788 1.00 48.88 149 GLU A O 1
ATOM 1238 N N . LEU A 1 150 ? -10.413 2.897 33.415 1.00 47.59 150 LEU A N 1
ATOM 1239 C CA . LEU A 1 150 ? -11.622 3.253 34.131 1.00 47.59 150 LEU A CA 1
ATOM 1240 C C . LEU A 1 150 ? -12.572 2.183 33.660 1.00 47.59 150 LEU A C 1
ATOM 1242 O O . LEU A 1 150 ? -13.060 2.231 32.530 1.00 47.59 150 LEU A O 1
ATOM 1246 N N . VAL A 1 151 ? -12.765 1.199 34.530 1.00 45.19 151 VAL A N 1
ATOM 1247 C CA . VAL A 1 151 ? -14.059 0.652 34.797 1.00 45.19 151 VAL A CA 1
ATOM 1248 C C . VAL A 1 151 ? -14.867 1.920 34.913 1.00 45.19 151 VAL A C 1
ATOM 1250 O O . VAL A 1 151 ? -14.810 2.667 35.891 1.00 45.19 151 VAL A O 1
ATOM 1253 N N . PHE A 1 152 ? -15.440 2.296 33.775 1.00 40.03 152 PHE A N 1
ATOM 1254 C CA . PHE A 1 152 ? -16.576 3.153 33.761 1.00 40.03 152 PHE A CA 1
ATOM 1255 C C . PHE A 1 152 ? -17.499 2.277 34.580 1.00 40.03 152 PHE A C 1
ATOM 1257 O O . PHE A 1 152 ? -18.092 1.335 34.053 1.00 40.03 152 PHE A O 1
ATOM 1264 N N . ASP A 1 153 ? -17.514 2.508 35.893 1.00 43.03 153 ASP A N 1
ATOM 1265 C CA . ASP A 1 153 ? -18.659 2.213 36.704 1.00 43.03 153 ASP A CA 1
ATOM 1266 C C . ASP A 1 153 ? -19.711 3.061 36.013 1.00 43.03 153 ASP A C 1
ATOM 1268 O O . ASP A 1 153 ? -19.976 4.216 36.355 1.00 43.03 153 ASP A O 1
ATOM 1272 N N . LYS A 1 154 ? -20.272 2.500 34.935 1.00 48.19 154 LYS A N 1
ATOM 1273 C CA . LYS A 1 154 ? -21.629 2.752 34.571 1.00 48.19 154 LYS A CA 1
ATOM 1274 C C . LYS A 1 154 ? -22.313 2.406 35.879 1.00 48.19 154 LYS A C 1
ATOM 1276 O O . LYS A 1 154 ? -22.678 1.264 36.127 1.00 48.19 154 LYS A O 1
ATOM 1281 N N . LYS A 1 155 ? -22.521 3.431 36.701 1.00 42.34 155 LYS A N 1
ATOM 1282 C CA . LYS A 1 155 ? -23.789 3.614 37.363 1.00 42.34 155 LYS A CA 1
ATOM 1283 C C . LYS A 1 155 ? -24.803 3.603 36.225 1.00 42.34 155 LYS A C 1
ATOM 1285 O O . LYS A 1 155 ? -25.281 4.642 35.782 1.00 42.34 155 LYS A O 1
ATOM 1290 N N . ILE A 1 156 ? -25.077 2.406 35.702 1.00 46.28 156 ILE A N 1
ATOM 1291 C CA . ILE A 1 156 ? -26.397 2.049 35.256 1.00 46.28 156 ILE A CA 1
ATOM 1292 C C . ILE A 1 156 ? -27.164 2.282 36.545 1.00 46.28 156 ILE A C 1
ATOM 1294 O O . ILE A 1 156 ? -27.147 1.458 37.452 1.00 46.28 156 ILE A O 1
ATOM 1298 N N . LYS A 1 157 ? -27.700 3.495 36.714 1.00 45.62 157 LYS A N 1
ATOM 1299 C CA . LYS A 1 157 ? -28.883 3.606 37.539 1.00 45.62 157 LYS A CA 1
ATOM 1300 C C . LYS A 1 157 ? -29.814 2.632 36.846 1.00 45.62 157 LYS A C 1
ATOM 1302 O O . LYS A 1 157 ? -30.174 2.879 35.696 1.00 45.62 157 LYS A O 1
ATOM 1307 N N . GLU A 1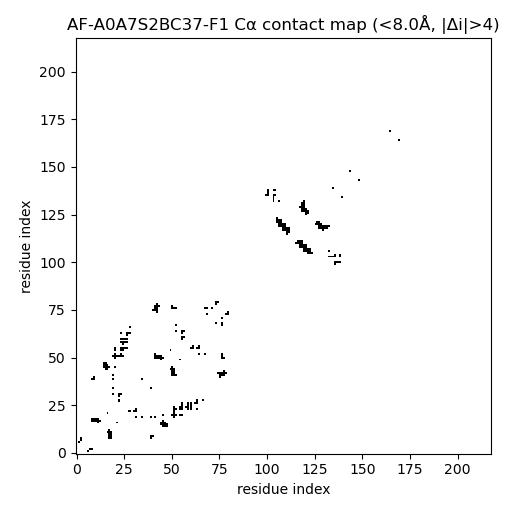 158 ? -30.069 1.487 37.467 1.00 47.22 158 GLU A N 1
ATOM 1308 C CA . GLU A 1 158 ? -31.282 0.754 37.162 1.00 47.22 158 GLU A CA 1
ATOM 1309 C C . GLU A 1 158 ? -32.381 1.788 37.338 1.00 47.22 158 GLU A C 1
ATOM 1311 O O . GLU A 1 158 ? -32.720 2.200 38.446 1.00 47.22 158 GLU A O 1
ATOM 1316 N N . VAL A 1 159 ? -32.821 2.353 36.218 1.00 51.09 159 VAL A N 1
ATOM 1317 C CA . VAL A 1 159 ? -34.029 3.144 36.199 1.00 51.09 159 VAL A CA 1
ATOM 1318 C C . VAL A 1 159 ? -35.099 2.084 36.361 1.00 51.09 159 VAL A C 1
ATOM 1320 O O . VAL A 1 159 ? -35.532 1.478 35.391 1.00 51.09 159 VAL A O 1
ATOM 1323 N N . SER A 1 160 ? -35.459 1.800 37.611 1.00 43.12 160 SER A N 1
ATOM 1324 C CA . SER A 1 160 ? -36.553 0.906 37.993 1.00 43.12 160 SER A CA 1
ATOM 1325 C C . SER A 1 160 ? -37.920 1.541 37.697 1.00 43.12 160 SER A C 1
ATOM 1327 O O . SER A 1 160 ? -38.871 1.372 38.454 1.00 43.12 160 SER A O 1
ATOM 1329 N N . GLY A 1 161 ? -37.992 2.355 36.647 1.00 58.59 161 GLY A N 1
ATOM 1330 C CA . GLY A 1 161 ? -39.227 2.894 36.113 1.00 58.59 161 GLY A CA 1
ATOM 1331 C C . GLY A 1 161 ? -39.562 2.080 34.883 1.00 58.59 161 GLY A C 1
ATOM 1332 O O . GLY A 1 161 ? -38.667 1.808 34.083 1.00 58.59 161 GLY A O 1
ATOM 1333 N N . GLU A 1 162 ? -40.825 1.682 34.760 1.00 55.41 162 GLU A N 1
ATOM 1334 C CA . GLU A 1 162 ? -41.376 1.050 33.566 1.00 55.41 162 GLU A CA 1
ATOM 1335 C C . GLU A 1 162 ? -40.859 1.795 32.333 1.00 55.41 162 GLU A C 1
ATOM 1337 O O . GLU A 1 162 ? -41.236 2.936 32.058 1.00 55.41 162 GLU A O 1
ATOM 1342 N N . SER A 1 163 ? -39.912 1.180 31.621 1.00 52.94 163 SER A N 1
ATOM 1343 C CA . SER A 1 163 ? -39.533 1.650 30.300 1.00 52.94 163 SER A CA 1
ATOM 1344 C C . SER A 1 163 ? -40.807 1.573 29.474 1.00 52.94 163 SER A C 1
ATOM 1346 O O . SER A 1 163 ? -41.245 0.479 29.135 1.00 52.94 163 SER A O 1
ATOM 1348 N N . MET A 1 164 ? -41.411 2.722 29.163 1.00 55.91 164 MET A N 1
ATOM 1349 C CA . MET A 1 164 ? -42.636 2.819 28.354 1.00 55.91 164 MET A CA 1
ATOM 1350 C C . MET A 1 164 ? -42.442 2.355 26.899 1.00 55.91 164 MET A C 1
ATOM 1352 O O . MET A 1 164 ? -43.330 2.523 26.075 1.00 55.91 164 MET A O 1
ATOM 1356 N N . ILE A 1 165 ? -41.270 1.804 26.585 1.00 59.06 165 ILE A N 1
ATOM 1357 C CA . ILE A 1 165 ? -40.867 1.322 25.274 1.00 59.06 165 ILE A CA 1
ATOM 1358 C C . ILE A 1 165 ? -40.645 -0.183 25.413 1.00 59.06 165 ILE A C 1
ATOM 1360 O O . ILE A 1 165 ? -39.795 -0.616 26.204 1.00 59.06 165 ILE A O 1
ATOM 1364 N N . GLY A 1 166 ? -41.424 -0.971 24.675 1.00 72.69 166 GLY A N 1
ATOM 1365 C CA . GLY A 1 166 ? -41.339 -2.430 24.694 1.00 72.69 166 GLY A CA 1
ATOM 1366 C C . GLY A 1 166 ? -39.972 -2.937 24.216 1.00 72.69 166 GLY A C 1
ATOM 1367 O O . GLY A 1 166 ? -39.241 -2.245 23.509 1.00 72.69 166 GLY A O 1
ATOM 1368 N N . VAL A 1 167 ? -39.614 -4.178 24.563 1.00 71.12 167 VAL A N 1
ATOM 1369 C CA . VAL A 1 167 ? -38.333 -4.801 24.155 1.00 71.12 167 VAL A CA 1
ATOM 1370 C C . VAL A 1 167 ? -38.149 -4.779 22.629 1.00 71.12 167 VAL A C 1
ATOM 1372 O O . VAL A 1 167 ? -37.043 -4.553 22.135 1.00 71.12 167 VAL A O 1
ATOM 1375 N N . GLU A 1 168 ? -39.234 -4.963 21.875 1.00 72.50 168 GLU A N 1
ATOM 1376 C CA . GLU A 1 168 ? -39.227 -4.904 20.410 1.00 72.50 168 GLU A CA 1
ATOM 1377 C C . GLU A 1 168 ? -38.975 -3.492 19.878 1.00 72.50 168 GLU A C 1
ATOM 1379 O O . GLU A 1 168 ? -38.161 -3.311 18.969 1.00 72.50 168 GLU A O 1
ATOM 1384 N N . GLU A 1 169 ? -39.611 -2.488 20.477 1.00 75.69 169 GLU A N 1
ATOM 1385 C CA . GLU A 1 169 ? -39.426 -1.082 20.120 1.00 75.69 169 GLU A CA 1
ATOM 1386 C C . GLU A 1 169 ? -38.003 -0.614 20.452 1.00 75.69 169 GLU A C 1
ATOM 1388 O O . GLU A 1 169 ? -37.367 0.063 19.644 1.00 75.69 169 GLU A O 1
ATOM 1393 N N . TYR A 1 170 ? -37.437 -1.063 21.578 1.00 76.25 170 TYR A N 1
ATOM 1394 C CA . TYR A 1 170 ? -36.035 -0.819 21.916 1.00 76.25 170 TYR A CA 1
ATOM 1395 C C . TYR A 1 170 ? -35.079 -1.479 20.911 1.00 76.25 170 TYR A C 1
ATOM 1397 O O . TYR A 1 170 ? -34.093 -0.874 20.479 1.00 76.25 170 TYR A O 1
ATOM 1405 N N . ALA A 1 171 ? -35.366 -2.714 20.492 1.00 76.25 171 ALA A N 1
ATOM 1406 C CA . ALA A 1 171 ? -34.568 -3.414 19.489 1.00 76.25 171 ALA A CA 1
ATOM 1407 C C . ALA A 1 171 ? -34.669 -2.762 18.099 1.00 76.25 171 ALA A C 1
ATOM 1409 O O . ALA A 1 171 ? -33.695 -2.781 17.339 1.00 76.25 171 ALA A O 1
ATOM 1410 N N . ALA A 1 172 ? -35.827 -2.199 17.750 1.00 81.19 172 ALA A N 1
ATOM 1411 C CA . ALA A 1 172 ? -36.028 -1.429 16.526 1.00 81.19 172 ALA A CA 1
ATOM 1412 C C . ALA A 1 172 ? -35.260 -0.101 16.575 1.00 81.19 172 ALA A C 1
ATOM 1414 O O . ALA A 1 172 ? -34.468 0.177 15.674 1.00 81.19 172 ALA A O 1
ATOM 1415 N N . TRP A 1 173 ? -35.386 0.650 17.672 1.00 84.19 173 TRP A N 1
ATOM 1416 C CA . TRP A 1 173 ? -34.630 1.880 17.909 1.00 84.19 173 TRP A CA 1
ATOM 1417 C C . TRP A 1 173 ? -33.115 1.638 17.855 1.00 84.19 173 TRP A C 1
ATOM 1419 O O . TRP A 1 173 ? -32.387 2.356 17.172 1.00 84.19 173 TRP A O 1
ATOM 1429 N N . SER A 1 174 ? -32.621 0.571 18.494 1.00 76.75 174 SER A N 1
ATOM 1430 C CA . SER A 1 174 ? -31.191 0.233 18.482 1.00 76.75 174 SER A CA 1
ATOM 1431 C C . SER A 1 174 ? -30.682 -0.131 17.083 1.00 76.75 174 SER A C 1
ATOM 1433 O O . SER A 1 174 ? -29.554 0.219 16.728 1.00 76.75 174 SER A O 1
ATOM 1435 N N . ARG A 1 175 ? -31.499 -0.810 16.267 1.00 83.56 175 ARG A N 1
ATOM 1436 C CA . ARG A 1 175 ? -31.170 -1.093 14.862 1.00 83.56 175 ARG A CA 1
ATOM 1437 C C . ARG A 1 175 ? -31.091 0.191 14.043 1.00 83.56 175 ARG A C 1
ATOM 1439 O O . ARG A 1 175 ? -30.066 0.413 13.406 1.00 83.56 175 ARG A O 1
ATOM 1446 N N . GLN A 1 176 ? -32.093 1.059 14.157 1.00 86.75 176 GLN A N 1
ATOM 1447 C CA . GLN A 1 176 ? -32.125 2.346 13.463 1.00 86.75 176 GLN A CA 1
ATOM 1448 C C . GLN A 1 176 ? -30.910 3.214 13.823 1.00 86.75 176 GLN A C 1
ATOM 1450 O O . GLN A 1 176 ? -30.233 3.735 12.943 1.00 86.75 176 GLN A O 1
ATOM 1455 N N . GLN A 1 177 ? -30.558 3.291 15.109 1.00 83.81 177 GLN A N 1
ATOM 1456 C CA . GLN A 1 177 ? -29.376 4.027 15.566 1.00 83.81 177 GLN A CA 1
ATOM 1457 C C . GLN A 1 177 ? -28.064 3.450 15.014 1.00 83.81 177 GLN A C 1
ATOM 1459 O O . GLN A 1 177 ? -27.138 4.189 14.679 1.00 83.81 177 GLN A O 1
ATOM 1464 N N . ARG A 1 178 ? -27.952 2.122 14.885 1.00 81.88 178 ARG A N 1
ATOM 1465 C CA . ARG A 1 178 ? -26.765 1.490 14.283 1.00 81.88 178 ARG A CA 1
ATOM 1466 C C . ARG A 1 178 ? -26.664 1.768 12.787 1.00 81.88 178 ARG A C 1
ATOM 1468 O O . ARG A 1 178 ? -25.552 1.967 12.298 1.00 81.88 178 ARG A O 1
ATOM 1475 N N . GLU A 1 179 ? -27.789 1.782 12.083 1.00 88.00 179 GLU A N 1
ATOM 1476 C CA . GLU A 1 179 ? -27.857 2.122 10.660 1.00 88.00 179 GLU A CA 1
ATOM 1477 C C . GLU A 1 179 ? -27.477 3.585 10.418 1.00 88.00 179 GLU A C 1
ATOM 1479 O O . GLU A 1 179 ? -26.630 3.859 9.570 1.00 88.00 179 GLU A O 1
ATOM 1484 N N . GLU A 1 180 ? -27.998 4.507 11.227 1.00 90.06 180 GLU A N 1
ATOM 1485 C CA . GLU A 1 180 ? -27.657 5.933 11.179 1.00 90.06 180 GLU A CA 1
ATOM 1486 C C . GLU A 1 180 ? -26.152 6.160 11.414 1.00 90.06 180 GLU A C 1
ATOM 1488 O O . GLU A 1 180 ? -25.468 6.820 10.630 1.00 90.06 180 GLU A O 1
ATOM 1493 N N . VAL A 1 181 ? -25.578 5.509 12.433 1.00 83.94 181 VAL A N 1
ATOM 1494 C CA . VAL A 1 181 ? -24.129 5.559 12.692 1.00 83.94 181 VAL A CA 1
ATOM 1495 C C . VAL A 1 181 ? -23.319 4.962 11.533 1.00 83.94 181 VAL A C 1
ATOM 1497 O O . VAL A 1 181 ? -22.216 5.435 11.239 1.00 83.94 181 VAL A O 1
ATOM 1500 N N . ALA A 1 182 ? -23.821 3.918 10.872 1.00 86.88 182 ALA A N 1
ATOM 1501 C CA . ALA A 1 182 ? -23.160 3.330 9.710 1.00 86.88 182 ALA A CA 1
ATOM 1502 C C . ALA A 1 182 ? -23.183 4.280 8.500 1.00 86.88 182 ALA A C 1
ATOM 1504 O O . ALA A 1 182 ? -22.154 4.426 7.831 1.00 86.88 182 ALA A O 1
ATOM 1505 N N . GLN A 1 183 ? -24.303 4.969 8.265 1.00 91.56 183 GLN A N 1
ATOM 1506 C CA . GLN A 1 183 ? -24.436 5.985 7.218 1.00 91.56 183 GLN A CA 1
ATOM 1507 C C . GLN A 1 183 ? -23.483 7.160 7.453 1.00 91.56 183 GLN A C 1
ATOM 1509 O O . GLN A 1 183 ? -22.671 7.467 6.580 1.00 91.56 183 GLN A O 1
ATOM 1514 N N . LEU A 1 184 ? -23.462 7.724 8.663 1.00 87.44 184 LEU A N 1
ATOM 1515 C CA . LEU A 1 184 ? -22.550 8.819 9.018 1.00 87.44 184 LEU A CA 1
ATOM 1516 C C . LEU A 1 184 ? -21.075 8.440 8.809 1.00 87.44 184 LEU A C 1
ATOM 1518 O O . LEU A 1 184 ? -20.273 9.231 8.312 1.00 87.44 184 LEU A O 1
ATOM 1522 N N . LYS A 1 185 ? -20.690 7.198 9.129 1.00 82.81 185 LYS A N 1
ATOM 1523 C CA . LYS A 1 185 ? -19.326 6.706 8.862 1.00 82.81 185 LYS A CA 1
ATOM 1524 C C . LYS A 1 185 ? -19.015 6.631 7.368 1.00 82.81 185 LYS A C 1
ATOM 1526 O O . LYS A 1 185 ? -17.887 6.934 6.969 1.00 82.81 185 LYS A O 1
ATOM 1531 N N . ALA A 1 186 ? -19.979 6.220 6.548 1.00 84.50 186 ALA A N 1
ATOM 1532 C CA . ALA A 1 186 ? -19.820 6.188 5.099 1.00 84.50 186 ALA A CA 1
ATOM 1533 C C . ALA A 1 186 ? -19.669 7.606 4.519 1.00 84.50 186 ALA A C 1
ATOM 1535 O O . ALA A 1 186 ? -18.774 7.834 3.701 1.00 84.50 186 ALA A O 1
ATOM 1536 N N . GLU A 1 187 ? -20.455 8.568 5.006 1.00 88.69 187 GLU A N 1
ATOM 1537 C CA . GLU A 1 187 ? -20.364 9.981 4.618 1.00 88.69 187 GLU A CA 1
ATOM 1538 C C . GLU A 1 187 ? -19.009 10.592 4.981 1.00 88.69 187 GLU A C 1
ATOM 1540 O O . GLU A 1 187 ? -18.344 11.179 4.124 1.00 88.69 187 GLU A O 1
ATOM 1545 N N . ILE A 1 188 ? -18.533 10.383 6.214 1.00 85.44 188 ILE A N 1
ATOM 1546 C CA . ILE A 1 188 ? -17.214 10.860 6.661 1.00 85.44 188 ILE A CA 1
ATOM 1547 C C . ILE A 1 188 ? -16.099 10.276 5.782 1.00 85.44 188 ILE A C 1
ATOM 1549 O O . ILE A 1 188 ? -15.163 10.983 5.385 1.00 85.44 188 ILE A O 1
ATOM 1553 N N . LYS A 1 189 ? -16.196 8.991 5.423 1.00 81.88 189 LYS A N 1
ATOM 1554 C CA . LYS A 1 189 ? -15.238 8.345 4.517 1.00 81.88 189 LYS A CA 1
ATOM 1555 C C . LYS A 1 189 ? -15.262 8.991 3.126 1.00 81.88 189 LYS A C 1
ATOM 1557 O O . LYS A 1 189 ? -14.195 9.282 2.583 1.00 81.88 189 LYS A O 1
ATOM 1562 N N . GLY A 1 190 ? -16.446 9.270 2.578 1.00 82.88 190 GLY A N 1
ATOM 1563 C CA . GLY A 1 190 ? -16.610 9.977 1.303 1.00 82.88 190 GLY A CA 1
ATOM 1564 C C . GLY A 1 190 ? -16.030 11.396 1.329 1.00 82.88 190 GLY A C 1
ATOM 1565 O O . GLY A 1 190 ? -15.244 11.767 0.453 1.00 82.88 190 GLY A O 1
ATOM 1566 N N . ALA A 1 191 ? -16.324 12.161 2.383 1.00 84.69 191 ALA A N 1
ATOM 1567 C CA . ALA A 1 191 ? -15.797 13.509 2.592 1.00 84.69 191 ALA A CA 1
ATOM 1568 C C . ALA A 1 191 ? -14.262 13.524 2.665 1.00 84.69 191 ALA A C 1
ATOM 1570 O O . ALA A 1 191 ? -13.611 14.389 2.075 1.00 84.69 191 ALA A O 1
ATOM 1571 N N . THR A 1 192 ? -13.665 12.521 3.315 1.00 84.12 192 THR A N 1
ATOM 1572 C CA . THR A 1 192 ? -12.205 12.382 3.409 1.00 84.12 192 THR A CA 1
ATOM 1573 C C . THR A 1 192 ? -11.574 12.173 2.029 1.00 84.12 192 THR A C 1
ATOM 1575 O O . THR A 1 192 ? -10.582 12.824 1.687 1.00 84.12 192 THR A O 1
ATOM 1578 N N . VAL A 1 193 ? -12.162 11.316 1.188 1.00 79.62 193 VAL A N 1
ATOM 1579 C CA . VAL A 1 193 ? -11.680 11.076 -0.185 1.00 79.62 193 VAL A CA 1
ATOM 1580 C C . VAL A 1 193 ? -11.745 12.359 -1.021 1.00 79.62 193 VAL A C 1
ATOM 1582 O O . VAL A 1 193 ? -10.755 12.725 -1.663 1.00 79.62 193 VAL A O 1
ATOM 1585 N N . LEU A 1 194 ? -12.865 13.085 -0.952 1.00 82.44 194 LEU A N 1
ATOM 1586 C CA . LEU A 1 194 ? -13.053 14.357 -1.658 1.00 82.44 194 LEU A CA 1
ATOM 1587 C C . LEU A 1 194 ? -12.036 15.417 -1.221 1.00 82.44 194 LEU A C 1
ATOM 1589 O O . LEU A 1 194 ? -11.371 16.018 -2.071 1.00 82.44 194 LEU A O 1
ATOM 1593 N N . GLN A 1 195 ? -11.840 15.604 0.088 1.00 82.31 195 GLN A N 1
ATOM 1594 C CA . GLN A 1 195 ? -10.836 16.536 0.614 1.00 82.31 195 GLN A CA 1
ATOM 1595 C C . GLN A 1 195 ? -9.426 16.190 0.126 1.00 82.31 195 GLN A C 1
ATOM 1597 O O . GLN A 1 195 ? -8.650 17.077 -0.238 1.00 82.31 195 GLN A O 1
ATOM 1602 N N . THR A 1 196 ? -9.095 14.900 0.065 1.00 82.38 196 THR A N 1
ATOM 1603 C CA . THR A 1 196 ? -7.788 14.433 -0.414 1.00 82.38 196 THR A CA 1
ATOM 1604 C C . THR A 1 196 ? -7.571 14.799 -1.885 1.00 82.38 196 THR A C 1
ATOM 1606 O O . THR A 1 196 ? -6.496 15.275 -2.265 1.00 82.38 196 THR A O 1
ATOM 1609 N N . TYR A 1 197 ? -8.598 14.626 -2.720 1.00 80.81 197 TYR A N 1
ATOM 1610 C CA . TYR A 1 197 ? -8.543 14.977 -4.138 1.00 80.81 197 TYR A CA 1
ATOM 1611 C C . TYR A 1 197 ? -8.398 16.492 -4.344 1.00 80.81 197 TYR A C 1
ATOM 1613 O O . TYR A 1 197 ? -7.529 16.933 -5.102 1.00 80.81 197 TYR A O 1
ATOM 1621 N N . TYR A 1 198 ? -9.168 17.292 -3.599 1.00 86.25 198 TYR A N 1
ATOM 1622 C CA . TYR A 1 198 ? -9.071 18.753 -3.615 1.00 86.25 198 TYR A CA 1
ATOM 1623 C C . TYR A 1 198 ? -7.678 19.248 -3.219 1.00 86.25 198 TYR A C 1
ATOM 1625 O O . TYR A 1 198 ? -7.088 20.063 -3.932 1.00 86.25 198 TYR A O 1
ATOM 1633 N N . ARG A 1 199 ? -7.104 18.714 -2.133 1.00 85.94 199 ARG A N 1
ATOM 1634 C CA . ARG A 1 199 ? -5.746 19.069 -1.685 1.00 85.94 199 ARG A CA 1
ATOM 1635 C C . ARG A 1 199 ? -4.694 18.740 -2.748 1.00 85.94 199 ARG A C 1
ATOM 1637 O O . ARG A 1 199 ? -3.828 19.568 -3.028 1.00 85.94 199 ARG A O 1
ATOM 1644 N N . ARG A 1 200 ? -4.798 17.580 -3.412 1.00 80.19 200 ARG A N 1
ATOM 1645 C CA . ARG A 1 200 ? -3.906 17.205 -4.529 1.00 80.19 200 ARG A CA 1
ATOM 1646 C C . ARG A 1 200 ? -4.036 18.152 -5.720 1.00 80.19 200 ARG A C 1
ATOM 1648 O O . ARG A 1 200 ? -3.024 18.560 -6.293 1.00 80.19 200 ARG A O 1
ATOM 1655 N N . ALA A 1 201 ? -5.259 18.504 -6.105 1.00 79.44 201 ALA A N 1
ATOM 1656 C CA . ALA A 1 201 ? -5.506 19.432 -7.204 1.00 79.44 201 ALA A CA 1
ATOM 1657 C C . ALA A 1 201 ? -4.952 20.836 -6.896 1.00 79.44 201 ALA A C 1
ATOM 1659 O O . ALA A 1 201 ? -4.260 21.422 -7.734 1.00 79.44 201 ALA A O 1
ATOM 1660 N N . ALA A 1 202 ? -5.177 21.336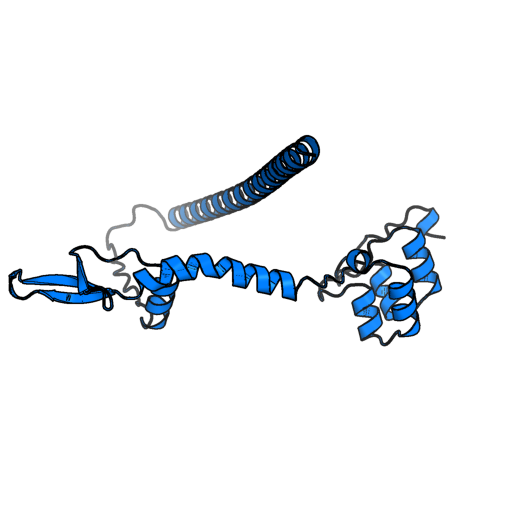 -5.677 1.00 82.12 202 ALA A N 1
ATOM 1661 C CA . ALA A 1 202 ? -4.642 22.609 -5.205 1.00 82.12 202 ALA A CA 1
ATOM 1662 C C . ALA A 1 202 ? -3.104 22.621 -5.225 1.00 82.12 202 ALA A C 1
ATOM 1664 O O . ALA A 1 202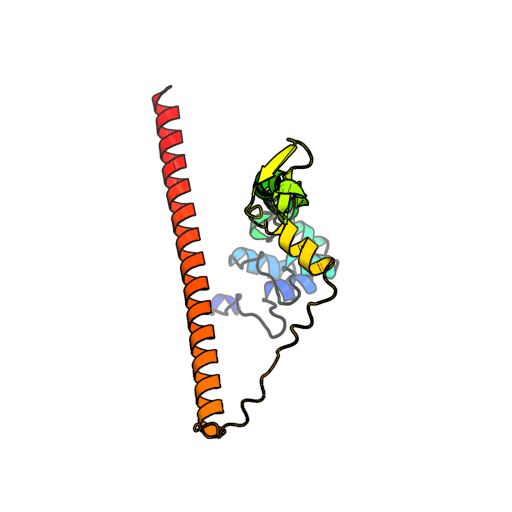 ? -2.510 23.513 -5.829 1.00 82.12 202 ALA A O 1
ATOM 1665 N N . ALA A 1 203 ? -2.457 21.579 -4.691 1.00 84.56 203 ALA A N 1
ATOM 1666 C CA . ALA A 1 203 ? -0.999 21.452 -4.689 1.00 84.56 203 ALA A CA 1
ATOM 1667 C C . ALA A 1 203 ? -0.398 21.434 -6.108 1.00 84.56 203 ALA A C 1
ATOM 1669 O O . ALA A 1 203 ? 0.618 22.079 -6.371 1.00 84.56 203 ALA A O 1
ATOM 1670 N N . ARG A 1 204 ? -1.044 20.753 -7.066 1.00 86.06 204 ARG A N 1
ATOM 1671 C CA . ARG A 1 204 ? -0.619 20.767 -8.479 1.00 86.06 204 ARG A CA 1
ATOM 1672 C C . ARG A 1 204 ? -0.726 22.163 -9.094 1.00 86.06 204 ARG A C 1
ATOM 1674 O O . ARG A 1 204 ? 0.165 22.573 -9.842 1.00 86.06 204 ARG A O 1
ATOM 1681 N N . LYS A 1 205 ? -1.796 22.902 -8.786 1.00 85.50 205 LYS A N 1
ATOM 1682 C CA . LYS A 1 205 ? -2.008 24.277 -9.267 1.00 85.50 205 LYS A CA 1
ATOM 1683 C C . LYS A 1 205 ? -0.967 25.237 -8.679 1.00 85.50 205 LYS A C 1
ATOM 1685 O O . LYS A 1 205 ? -0.380 26.024 -9.422 1.00 85.50 205 LYS A O 1
ATOM 1690 N N . GLU A 1 206 ? -0.679 25.107 -7.387 1.00 86.00 206 GLU A N 1
ATOM 1691 C CA . GLU A 1 206 ? 0.379 25.826 -6.668 1.00 86.00 206 GLU A CA 1
ATOM 1692 C C . GLU A 1 206 ? 1.759 25.572 -7.303 1.00 86.00 206 GLU A C 1
ATOM 1694 O O . GLU A 1 206 ? 2.482 26.506 -7.654 1.00 86.00 206 GLU A O 1
ATOM 1699 N N . ALA A 1 207 ? 2.105 24.303 -7.546 1.00 84.31 207 ALA A N 1
ATOM 1700 C CA . ALA A 1 207 ? 3.379 23.917 -8.147 1.00 84.31 207 ALA A CA 1
ATOM 1701 C C . ALA A 1 207 ? 3.549 24.474 -9.570 1.00 84.31 207 ALA A C 1
ATOM 1703 O O . ALA A 1 207 ? 4.635 24.928 -9.931 1.00 84.31 207 ALA A O 1
ATOM 1704 N N . ARG A 1 208 ? 2.480 24.485 -10.379 1.00 87.12 208 ARG A N 1
ATOM 1705 C CA . ARG A 1 208 ? 2.490 25.117 -11.711 1.00 87.12 208 ARG A CA 1
ATOM 1706 C C . ARG A 1 208 ? 2.724 26.626 -11.623 1.00 87.12 208 ARG A C 1
ATOM 1708 O O . ARG A 1 208 ? 3.519 27.151 -12.398 1.00 87.12 208 ARG A O 1
ATOM 1715 N N . ARG A 1 209 ? 2.081 27.317 -10.672 1.00 88.56 209 ARG A N 1
ATOM 1716 C CA . ARG A 1 209 ? 2.311 28.754 -10.428 1.00 88.56 209 ARG A CA 1
ATOM 1717 C C . ARG A 1 209 ? 3.766 29.037 -10.054 1.00 88.56 209 ARG A C 1
ATOM 1719 O O . ARG A 1 209 ? 4.354 29.964 -10.602 1.00 88.56 209 ARG A O 1
ATOM 1726 N N . ARG A 1 210 ? 4.360 28.223 -9.175 1.00 85.50 210 ARG A N 1
ATOM 1727 C CA . ARG A 1 210 ? 5.768 28.368 -8.760 1.00 85.50 210 ARG A CA 1
ATOM 1728 C C . ARG A 1 210 ? 6.746 28.166 -9.920 1.00 85.50 210 ARG A C 1
ATOM 1730 O O . ARG A 1 210 ? 7.666 28.963 -10.055 1.00 85.50 210 ARG A O 1
ATOM 1737 N N . ARG A 1 211 ? 6.517 27.175 -10.794 1.00 84.44 211 ARG A N 1
ATOM 1738 C CA . ARG A 1 211 ? 7.335 26.973 -12.010 1.00 84.44 211 ARG A CA 1
ATOM 1739 C C . ARG A 1 211 ? 7.277 28.182 -12.937 1.00 84.44 211 ARG A C 1
ATOM 1741 O O . ARG A 1 211 ? 8.318 28.727 -13.259 1.00 84.44 211 ARG A O 1
ATOM 1748 N N . ARG A 1 212 ? 6.074 28.676 -13.250 1.00 84.19 212 ARG A N 1
ATOM 1749 C CA . ARG A 1 212 ? 5.905 29.876 -14.091 1.00 84.19 212 ARG A CA 1
ATOM 1750 C C . ARG A 1 212 ? 6.617 31.106 -13.526 1.00 84.19 212 ARG A C 1
ATOM 1752 O O . ARG A 1 212 ? 7.222 31.845 -14.286 1.00 84.19 212 ARG A O 1
ATOM 1759 N N . ARG A 1 213 ? 6.569 31.316 -12.205 1.00 83.06 213 ARG A N 1
ATOM 1760 C CA . ARG A 1 213 ? 7.303 32.415 -11.551 1.00 83.06 213 ARG A CA 1
ATOM 1761 C C . ARG A 1 213 ? 8.817 32.265 -11.673 1.00 83.06 213 ARG A C 1
ATOM 1763 O O . ARG A 1 213 ? 9.493 33.258 -11.876 1.00 83.06 213 ARG A O 1
ATOM 1770 N N . ARG A 1 214 ? 9.337 31.042 -11.548 1.00 76.31 214 ARG A N 1
ATOM 1771 C CA . ARG A 1 214 ? 10.768 30.760 -11.713 1.00 76.31 214 ARG A CA 1
ATOM 1772 C C . ARG A 1 214 ? 11.219 30.946 -13.161 1.00 76.31 214 ARG A C 1
ATOM 1774 O O . ARG A 1 214 ? 12.280 31.506 -13.390 1.00 76.31 214 ARG A O 1
ATOM 1781 N N . ASP A 1 215 ? 10.420 30.473 -14.109 1.00 76.00 215 ASP A N 1
ATOM 1782 C CA . ASP A 1 215 ? 10.764 30.504 -15.530 1.00 76.00 215 ASP A CA 1
ATOM 1783 C C . ASP A 1 215 ? 10.591 31.914 -16.129 1.00 76.00 215 ASP A C 1
ATOM 1785 O O . ASP A 1 215 ? 11.282 32.243 -17.077 1.00 76.00 215 ASP A O 1
ATOM 1789 N N . GLY A 1 216 ? 9.727 32.762 -15.554 1.00 69.44 216 GLY A N 1
ATOM 1790 C CA . GLY A 1 216 ? 9.615 34.187 -15.905 1.00 69.44 216 GLY A CA 1
ATOM 1791 C C . GLY A 1 216 ? 10.554 35.125 -15.133 1.00 69.44 216 GLY A C 1
ATOM 1792 O O . GLY A 1 216 ? 10.499 36.329 -15.344 1.00 69.44 216 GLY A O 1
ATOM 1793 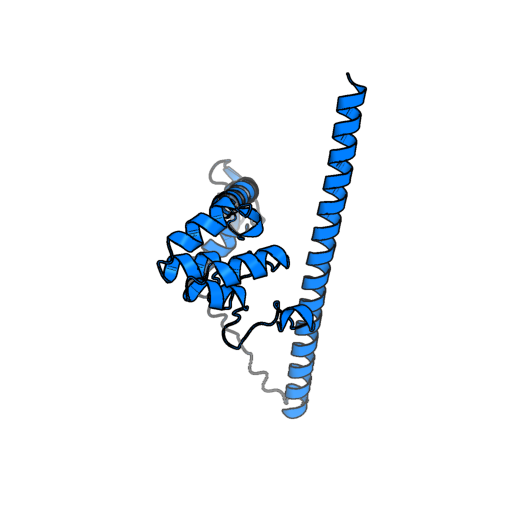N N . ALA A 1 217 ? 11.364 34.595 -14.211 1.00 57.47 217 ALA A N 1
ATOM 1794 C CA . ALA A 1 217 ? 12.414 35.331 -13.495 1.00 57.47 217 ALA A CA 1
ATOM 1795 C C . ALA A 1 217 ? 13.828 35.014 -14.031 1.00 57.47 217 ALA A C 1
ATOM 1797 O O . ALA A 1 217 ? 14.816 35.443 -13.437 1.00 57.47 217 ALA A O 1
ATOM 1798 N N . ARG A 1 218 ? 13.913 34.231 -15.112 1.00 49.25 218 ARG A N 1
ATOM 1799 C CA . ARG A 1 218 ? 15.105 34.015 -15.940 1.00 49.25 218 ARG A CA 1
ATOM 1800 C C . ARG A 1 218 ? 14.964 34.821 -17.220 1.00 49.25 218 ARG A C 1
ATOM 1802 O O . ARG A 1 218 ? 16.020 35.253 -17.720 1.00 49.25 218 ARG A O 1
#

pLDDT: mean 76.67, std 15.79, range [40.03, 95.5]

Mean predicted aligned error: 19.73 Å

Radius of gyration: 29.62 Å; Cα contacts (8 Å, |Δi|>4): 172; chains: 1; bounding box: 58×58×79 Å

InterPro domains:
  IPR036770 Ankyrin repeat-containing domain superfamily [G3DSA:1.25.40.20] (1-73)
  IPR036770 Ankyrin repeat-containing domain superfamily [SSF48403] (2-69)

Organism: NCBI:txid3111310